Protein AF-A0A973XBK5-F1 (afdb_monomer_lite)

Radius of gyration: 24.19 Å; chains: 1; bounding box: 48×45×64 Å

Structure (mmCIF, N/CA/C/O backbone):
data_AF-A0A973XBK5-F1
#
_entry.id   AF-A0A973XBK5-F1
#
loop_
_atom_site.group_PDB
_atom_site.id
_atom_site.type_symbol
_atom_site.label_atom_id
_atom_site.label_alt_id
_atom_site.label_comp_id
_atom_site.label_asym_id
_atom_site.label_entity_id
_atom_site.label_seq_id
_atom_site.pdbx_PDB_ins_code
_atom_site.Cartn_x
_atom_site.Cartn_y
_atom_site.Cartn_z
_atom_site.occupancy
_atom_site.B_iso_or_equiv
_atom_site.auth_seq_id
_atom_site.auth_comp_id
_atom_site.auth_asym_id
_atom_site.auth_atom_id
_atom_site.pdbx_PDB_model_num
ATOM 1 N N . MET A 1 1 ? 7.215 -7.317 4.116 1.00 79.19 1 MET A N 1
ATOM 2 C CA . MET A 1 1 ? 6.246 -7.655 3.051 1.00 79.19 1 MET A CA 1
ATOM 3 C C . MET A 1 1 ? 6.709 -8.912 2.338 1.00 79.19 1 MET A C 1
ATOM 5 O O . MET A 1 1 ? 7.894 -9.204 2.396 1.00 79.19 1 MET A O 1
ATOM 9 N N . ASP A 1 2 ? 5.800 -9.638 1.696 1.00 85.50 2 ASP A N 1
ATOM 10 C CA . ASP A 1 2 ? 6.109 -10.802 0.858 1.00 85.50 2 ASP A CA 1
ATOM 11 C C . ASP A 1 2 ? 5.443 -10.656 -0.518 1.00 85.50 2 ASP A C 1
ATOM 13 O O . ASP A 1 2 ? 4.495 -11.363 -0.856 1.00 85.50 2 ASP A O 1
ATOM 17 N N . ALA A 1 3 ? 5.903 -9.660 -1.279 1.00 79.88 3 ALA A N 1
ATOM 18 C CA . ALA A 1 3 ? 5.346 -9.331 -2.588 1.00 79.88 3 ALA A CA 1
ATOM 19 C C . ALA A 1 3 ? 5.556 -10.458 -3.609 1.00 79.88 3 ALA A C 1
ATOM 21 O O . ALA A 1 3 ? 4.655 -10.756 -4.380 1.00 79.88 3 ALA A O 1
ATOM 22 N N . ALA A 1 4 ? 6.710 -11.132 -3.572 1.00 79.44 4 ALA A N 1
ATOM 23 C CA . ALA A 1 4 ? 7.010 -12.251 -4.464 1.00 79.44 4 ALA A CA 1
ATOM 24 C C . ALA A 1 4 ? 6.020 -13.412 -4.277 1.00 79.44 4 ALA A C 1
ATOM 26 O O . ALA A 1 4 ? 5.501 -1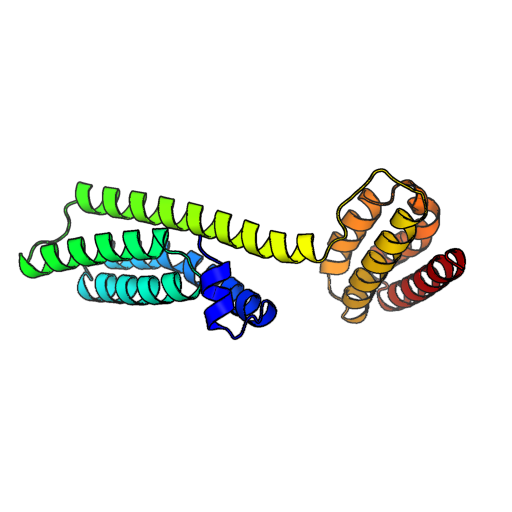3.947 -5.255 1.00 79.44 4 ALA A O 1
ATOM 27 N N . GLY A 1 5 ? 5.697 -13.760 -3.025 1.00 79.81 5 GLY A N 1
ATOM 28 C CA . GLY A 1 5 ? 4.673 -14.765 -2.737 1.00 79.81 5 GLY A CA 1
ATOM 29 C C . GLY A 1 5 ? 3.279 -14.357 -3.222 1.00 79.81 5 GLY A C 1
ATOM 30 O O . GLY A 1 5 ? 2.534 -15.202 -3.707 1.00 79.81 5 GLY A O 1
ATOM 31 N N . ALA A 1 6 ? 2.933 -13.071 -3.133 1.00 83.12 6 ALA A N 1
ATOM 32 C CA . ALA A 1 6 ? 1.658 -12.551 -3.623 1.00 83.12 6 ALA A CA 1
ATOM 33 C C . ALA A 1 6 ? 1.569 -12.536 -5.161 1.00 83.12 6 ALA A C 1
ATOM 35 O O . ALA A 1 6 ? 0.545 -12.924 -5.714 1.00 83.12 6 ALA A O 1
ATOM 36 N N . ILE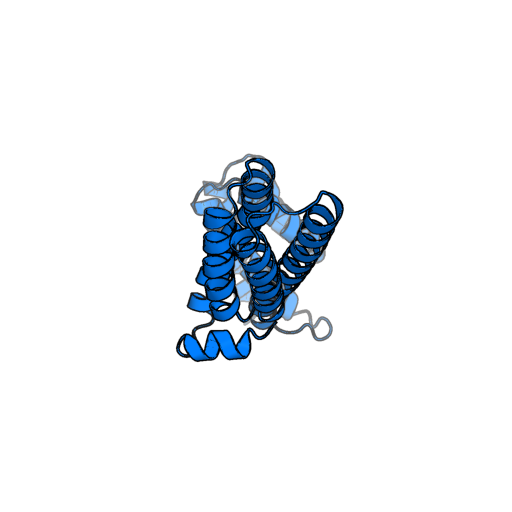 A 1 7 ? 2.650 -12.168 -5.851 1.00 82.38 7 ILE A N 1
ATOM 37 C CA . ILE A 1 7 ? 2.745 -12.188 -7.320 1.00 82.38 7 ILE A CA 1
ATOM 38 C C . ILE A 1 7 ? 2.636 -13.618 -7.863 1.00 82.38 7 ILE A C 1
ATOM 40 O O . ILE A 1 7 ? 1.927 -13.854 -8.838 1.00 82.38 7 ILE A O 1
ATOM 44 N N . ALA A 1 8 ? 3.248 -14.595 -7.189 1.00 80.94 8 ALA A N 1
ATOM 45 C CA . ALA A 1 8 ? 3.143 -16.002 -7.575 1.00 80.94 8 ALA A CA 1
ATOM 46 C C . ALA A 1 8 ? 1.695 -16.536 -7.531 1.00 80.94 8 ALA A C 1
ATOM 48 O O . ALA A 1 8 ? 1.342 -17.423 -8.304 1.00 80.94 8 ALA A O 1
ATOM 49 N N . LEU A 1 9 ? 0.832 -15.989 -6.662 1.00 79.56 9 LEU A N 1
ATOM 50 C CA . LEU A 1 9 ? -0.601 -16.323 -6.635 1.00 79.56 9 LEU A CA 1
ATOM 51 C C . LEU A 1 9 ? -1.371 -15.740 -7.831 1.00 79.56 9 LEU A C 1
ATOM 53 O O . LEU A 1 9 ? -2.481 -16.185 -8.116 1.00 79.56 9 LEU A O 1
ATOM 57 N N . MET A 1 10 ? -0.792 -14.751 -8.512 1.00 81.69 10 MET A N 1
ATOM 58 C CA . MET A 1 10 ? -1.372 -14.008 -9.632 1.00 81.69 10 MET A CA 1
ATOM 59 C C . MET A 1 10 ? -0.764 -14.429 -10.979 1.00 81.69 10 MET A C 1
ATOM 61 O O . MET A 1 10 ? -0.691 -13.619 -11.899 1.00 81.69 10 MET A O 1
ATOM 65 N N . ASP A 1 11 ? -0.307 -15.683 -11.085 1.00 79.56 11 ASP A N 1
ATOM 66 C CA . ASP A 1 11 ? 0.340 -16.242 -12.286 1.00 79.56 11 ASP A CA 1
ATOM 67 C C . ASP A 1 11 ? 1.571 -15.429 -12.742 1.00 79.56 11 ASP A C 1
ATOM 69 O O . ASP A 1 11 ? 1.808 -15.227 -13.927 1.00 79.56 11 ASP A O 1
ATOM 73 N N . ASP A 1 12 ? 2.338 -14.913 -11.774 1.00 79.50 12 ASP A N 1
ATOM 74 C CA . ASP A 1 12 ? 3.526 -14.064 -11.978 1.00 79.50 12 ASP A CA 1
ATOM 75 C C . ASP A 1 12 ? 3.239 -12.689 -12.628 1.00 79.50 12 ASP A C 1
ATOM 77 O O . ASP A 1 12 ? 4.147 -11.962 -13.038 1.00 79.50 12 ASP A O 1
ATOM 81 N N . SER A 1 13 ? 1.966 -12.277 -12.683 1.00 82.44 13 SER A N 1
ATOM 82 C CA . SER A 1 13 ? 1.560 -11.004 -13.284 1.00 82.44 13 SER A CA 1
ATOM 83 C C . SER A 1 13 ? 1.829 -9.811 -12.360 1.00 82.44 13 SER A C 1
ATOM 85 O O . SER A 1 13 ? 1.033 -9.470 -11.479 1.00 82.44 13 SER A O 1
ATOM 87 N N . GLN A 1 14 ? 2.951 -9.125 -12.591 1.00 80.56 14 GLN A N 1
ATOM 88 C CA . GLN A 1 14 ? 3.310 -7.896 -11.867 1.00 80.56 14 GLN A CA 1
ATOM 89 C C . GLN A 1 14 ? 2.331 -6.739 -12.123 1.00 80.56 14 GLN A C 1
ATOM 91 O O . GLN A 1 14 ? 2.116 -5.912 -11.239 1.00 80.56 14 GLN A O 1
ATOM 96 N N . GLU A 1 15 ? 1.720 -6.681 -13.310 1.00 82.56 15 GLU A N 1
ATOM 97 C CA . GLU A 1 15 ? 0.735 -5.654 -13.672 1.00 82.56 15 GLU A CA 1
ATOM 98 C C . GLU A 1 15 ? -0.546 -5.807 -12.844 1.00 82.56 15 GLU A C 1
ATOM 100 O O . GLU A 1 15 ? -0.983 -4.855 -12.197 1.00 82.56 15 GLU A O 1
ATOM 105 N N . LEU A 1 16 ? -1.066 -7.036 -12.747 1.00 79.62 16 LEU A N 1
ATOM 106 C CA . LEU A 1 16 ? -2.224 -7.345 -11.908 1.00 79.62 16 LEU A CA 1
ATOM 107 C C . LEU A 1 16 ? -1.925 -7.096 -10.422 1.00 79.62 16 LEU A C 1
ATOM 109 O O . LEU A 1 16 ? -2.747 -6.526 -9.702 1.00 79.62 16 LEU A O 1
ATOM 113 N N . TYR A 1 17 ? -0.726 -7.468 -9.962 1.00 86.81 17 TYR A N 1
ATOM 114 C CA . TYR A 1 17 ? -0.298 -7.163 -8.599 1.00 86.81 17 TYR A CA 1
ATOM 115 C C . TYR A 1 17 ? -0.251 -5.653 -8.343 1.00 86.81 17 TYR A C 1
ATOM 117 O O . TYR A 1 17 ? -0.692 -5.203 -7.285 1.00 86.81 17 TYR A O 1
ATOM 125 N N . ARG A 1 18 ? 0.238 -4.856 -9.302 1.00 85.75 18 ARG A N 1
ATOM 126 C CA . ARG A 1 18 ? 0.281 -3.393 -9.194 1.00 85.75 18 ARG A CA 1
ATOM 127 C C . ARG A 1 18 ? -1.115 -2.796 -9.057 1.00 85.75 18 ARG A C 1
ATOM 129 O O . ARG A 1 18 ? -1.313 -1.973 -8.164 1.00 85.75 18 ARG A O 1
ATOM 136 N N . GLU A 1 19 ? -2.067 -3.210 -9.889 1.00 84.12 19 GLU A N 1
ATOM 137 C CA . GLU A 1 19 ? -3.455 -2.732 -9.807 1.00 84.12 19 GLU A CA 1
ATOM 138 C C . GLU A 1 19 ? -4.084 -3.060 -8.446 1.00 84.12 19 GLU A C 1
ATOM 140 O O . GLU A 1 19 ? -4.640 -2.181 -7.781 1.00 84.12 19 GLU A O 1
ATOM 145 N N . ILE A 1 20 ? -3.926 -4.304 -7.983 1.00 84.88 20 ILE A N 1
ATOM 146 C CA . ILE A 1 20 ? -4.456 -4.749 -6.688 1.00 84.88 20 ILE A CA 1
ATOM 147 C C . ILE A 1 20 ? -3.781 -3.999 -5.534 1.00 84.88 20 ILE A C 1
ATOM 149 O O . ILE A 1 20 ? -4.460 -3.546 -4.614 1.00 84.88 20 ILE A O 1
ATOM 153 N N . ALA A 1 21 ? -2.461 -3.816 -5.580 1.00 87.31 21 ALA A N 1
ATOM 154 C CA . ALA A 1 21 ? -1.714 -3.072 -4.570 1.00 87.31 21 ALA A CA 1
ATOM 155 C C . ALA A 1 21 ? -2.125 -1.591 -4.514 1.00 87.31 21 ALA A C 1
ATOM 157 O O . ALA A 1 21 ? -2.224 -1.024 -3.425 1.00 87.31 21 ALA A O 1
ATOM 158 N N . GLN A 1 22 ? -2.399 -0.962 -5.660 1.00 86.44 22 GLN A N 1
ATOM 159 C CA . GLN A 1 22 ? -2.883 0.419 -5.721 1.00 86.44 22 GLN A CA 1
ATOM 160 C C . GLN A 1 22 ? -4.296 0.560 -5.150 1.00 86.44 22 GLN A C 1
AT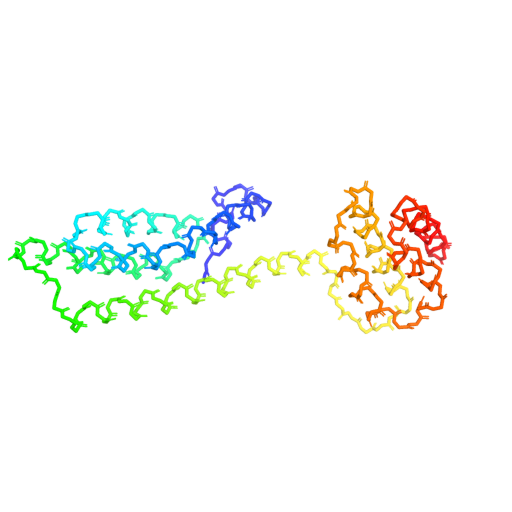OM 162 O O . GLN A 1 22 ? -4.532 1.463 -4.346 1.00 86.44 22 GLN A O 1
ATOM 167 N N . ALA A 1 23 ? -5.214 -0.341 -5.511 1.00 85.75 23 ALA A N 1
ATOM 168 C CA . ALA A 1 23 ? -6.555 -0.373 -4.928 1.00 85.75 23 ALA A CA 1
ATOM 169 C C . ALA A 1 23 ? -6.491 -0.594 -3.408 1.00 85.75 23 ALA A C 1
ATOM 171 O O . ALA A 1 23 ? -7.123 0.127 -2.636 1.00 85.75 23 ALA A O 1
ATOM 172 N N . TYR A 1 24 ? -5.633 -1.515 -2.971 1.00 88.19 24 TYR A N 1
ATOM 173 C CA . TYR A 1 24 ? -5.417 -1.798 -1.560 1.00 88.19 24 TYR A CA 1
ATOM 174 C C . TYR A 1 24 ? -4.874 -0.590 -0.783 1.00 88.19 24 TYR A C 1
ATOM 176 O O . TYR A 1 24 ? -5.303 -0.357 0.343 1.00 88.19 24 TYR A O 1
ATOM 184 N N . LEU A 1 25 ? -3.977 0.218 -1.366 1.00 86.31 25 LEU A N 1
ATOM 185 C CA . LEU A 1 25 ? -3.483 1.456 -0.740 1.00 86.31 25 LEU A CA 1
ATOM 186 C C . LEU A 1 25 ? -4.602 2.470 -0.466 1.00 86.31 25 LEU A C 1
ATOM 188 O O . LEU A 1 25 ? -4.548 3.156 0.555 1.00 86.31 25 LEU A O 1
ATOM 192 N N . GLN A 1 26 ? -5.601 2.559 -1.350 1.00 85.75 26 GLN A N 1
ATOM 193 C CA . GLN A 1 26 ? -6.764 3.424 -1.134 1.00 85.75 26 GLN A CA 1
ATOM 194 C C . GLN A 1 26 ? -7.597 2.920 0.050 1.00 85.75 26 GLN A C 1
ATOM 196 O O . GLN A 1 26 ? -7.887 3.687 0.965 1.00 85.75 26 GLN A O 1
ATOM 201 N N . GLU A 1 27 ? -7.895 1.617 0.093 1.00 84.56 27 GLU A N 1
ATOM 202 C CA . GLU A 1 27 ? -8.638 1.014 1.210 1.00 84.56 27 GLU A CA 1
ATOM 203 C C . GLU A 1 27 ? -7.879 1.119 2.545 1.00 84.56 27 GLU A C 1
ATOM 205 O O . GLU A 1 27 ? -8.474 1.338 3.604 1.00 84.56 27 GLU A O 1
ATOM 210 N N . LEU A 1 28 ? -6.548 1.004 2.512 1.00 87.19 28 LEU A N 1
ATOM 211 C CA . LEU A 1 28 ? -5.681 1.106 3.686 1.00 87.19 28 LEU A CA 1
ATOM 212 C C . LEU A 1 28 ? -5.820 2.460 4.396 1.00 87.19 28 LEU A C 1
ATOM 214 O O . LEU A 1 28 ? -5.823 2.515 5.628 1.00 87.19 28 LEU A O 1
ATOM 218 N N . ALA A 1 29 ? -5.944 3.541 3.620 1.00 84.38 29 ALA A N 1
ATOM 219 C CA . ALA A 1 29 ? -6.088 4.898 4.138 1.00 84.38 29 ALA A CA 1
ATOM 220 C C . ALA A 1 29 ? -7.420 5.097 4.883 1.00 84.38 29 ALA A C 1
ATOM 222 O O . ALA A 1 29 ? -7.490 5.878 5.834 1.00 84.38 29 ALA A O 1
ATOM 223 N N . GLU A 1 30 ? -8.463 4.359 4.496 1.00 85.81 30 GLU A N 1
ATOM 224 C CA . GLU A 1 30 ? -9.789 4.439 5.113 1.00 85.81 30 GLU A CA 1
ATOM 225 C C . GLU A 1 30 ? -9.931 3.559 6.364 1.00 85.81 30 GLU A C 1
ATOM 227 O O . GLU A 1 30 ? -10.775 3.840 7.223 1.00 85.81 30 GLU A O 1
ATOM 232 N N . LEU A 1 31 ? -9.105 2.514 6.514 1.00 85.12 31 LEU A N 1
ATOM 233 C CA . LEU A 1 31 ? -9.210 1.565 7.629 1.00 85.12 31 LEU A CA 1
ATOM 234 C C . LEU A 1 31 ? -9.075 2.241 8.998 1.00 85.12 31 LEU A C 1
ATOM 236 O O . LEU A 1 31 ? -9.890 1.987 9.886 1.00 85.12 31 LEU A O 1
ATOM 240 N N . GLY A 1 32 ? -8.047 3.074 9.180 1.00 85.62 32 GLY A N 1
ATOM 241 C CA . GLY A 1 32 ? -7.760 3.728 10.462 1.00 85.62 32 GLY A CA 1
ATOM 242 C C . GLY A 1 32 ? -8.942 4.568 10.969 1.00 85.62 32 GLY A C 1
ATOM 243 O O . GLY A 1 32 ? -9.496 4.248 12.025 1.00 85.62 32 GLY A O 1
ATOM 244 N N . PRO A 1 33 ? -9.394 5.582 10.204 1.00 86.31 33 PRO A N 1
ATOM 245 C CA . PRO A 1 33 ? -10.547 6.412 10.564 1.00 86.31 33 PRO A CA 1
ATOM 246 C C . PRO A 1 33 ? -11.843 5.614 10.765 1.00 86.31 33 PRO A C 1
ATOM 248 O O . PRO A 1 33 ? -12.626 5.893 11.682 1.00 86.31 33 PRO A O 1
ATOM 251 N N . ARG A 1 34 ? -12.077 4.592 9.929 1.00 87.00 34 ARG A N 1
ATOM 252 C CA . ARG A 1 34 ? -13.258 3.728 10.042 1.00 87.00 34 ARG A CA 1
ATOM 253 C C . ARG A 1 34 ? -13.246 2.938 11.345 1.00 87.00 34 ARG A C 1
ATOM 255 O O . ARG A 1 34 ? -14.275 2.863 12.018 1.00 87.00 34 ARG A O 1
ATOM 262 N N . LEU A 1 35 ? -12.106 2.358 11.714 1.00 87.38 35 LEU A N 1
ATOM 263 C CA . LEU A 1 35 ? -12.005 1.583 12.944 1.00 87.38 35 LEU A CA 1
ATOM 264 C C . LEU A 1 35 ? -12.118 2.477 14.182 1.00 87.38 35 LEU A C 1
ATOM 266 O O . LEU A 1 35 ? -12.819 2.103 15.119 1.00 87.38 35 LEU A O 1
ATOM 270 N N . ASP A 1 36 ? -11.511 3.666 14.170 1.00 87.00 36 ASP A N 1
ATOM 271 C CA . ASP A 1 36 ? -11.653 4.642 15.258 1.00 87.00 36 ASP A CA 1
ATOM 272 C C . ASP A 1 36 ? -13.126 5.012 15.494 1.00 87.00 36 ASP A C 1
ATOM 274 O O . ASP A 1 36 ? -13.635 4.921 16.613 1.00 87.00 36 ASP A O 1
ATOM 278 N N . THR A 1 37 ? -13.863 5.278 14.413 1.00 88.31 37 THR A N 1
ATOM 279 C CA . THR A 1 37 ? -15.307 5.547 14.474 1.00 88.31 37 THR A CA 1
ATOM 280 C C . THR A 1 37 ? -16.086 4.374 15.081 1.00 88.31 37 THR A C 1
ATOM 282 O O . THR A 1 37 ? -16.914 4.570 15.974 1.00 88.31 37 THR A O 1
ATOM 285 N N . LEU A 1 38 ? -15.820 3.141 14.634 1.00 87.75 38 LEU A N 1
ATOM 286 C CA . LEU A 1 38 ? -16.513 1.945 15.130 1.00 87.75 38 LEU A CA 1
ATOM 287 C C . LEU A 1 38 ? -16.212 1.673 16.611 1.00 87.75 38 LEU A C 1
ATOM 289 O O . LEU A 1 38 ? -17.119 1.327 17.371 1.00 87.75 38 LEU A O 1
ATOM 293 N N . LEU A 1 39 ? -14.960 1.864 17.035 1.00 86.06 39 LEU A N 1
ATOM 294 C CA . LEU A 1 39 ? -14.545 1.705 18.429 1.00 86.06 39 LEU A CA 1
ATOM 295 C C . LEU A 1 39 ? -15.121 2.811 19.323 1.00 86.06 39 LEU A C 1
ATOM 297 O O . LEU A 1 39 ? -15.556 2.524 20.439 1.00 86.06 39 LEU A O 1
ATOM 301 N N . GLY A 1 40 ? -15.184 4.054 18.836 1.00 84.19 40 GLY A N 1
ATOM 302 C CA . GLY A 1 40 ? -15.816 5.177 19.534 1.00 84.19 40 GLY A CA 1
ATOM 303 C C . GLY A 1 40 ? -17.321 4.983 19.738 1.00 84.19 40 GLY A C 1
ATOM 304 O O . GLY A 1 40 ? -17.859 5.335 20.786 1.00 84.19 40 GLY A O 1
ATOM 305 N N . GLN A 1 41 ? -17.996 4.347 18.779 1.00 85.31 41 GLN A N 1
ATOM 306 C CA . GLN A 1 41 ? -19.426 4.026 18.854 1.00 85.31 41 GLN A CA 1
ATOM 307 C C . GLN A 1 41 ? -19.718 2.675 19.531 1.00 85.31 41 GLN A C 1
ATOM 309 O O . GLN A 1 41 ? -20.867 2.240 19.565 1.00 85.31 41 GLN A O 1
ATOM 314 N N . THR A 1 42 ? -18.703 2.001 20.090 1.00 81.81 42 THR A N 1
ATOM 315 C CA . THR A 1 42 ? -18.830 0.680 20.746 1.00 81.81 42 THR A CA 1
ATOM 316 C C . THR A 1 42 ? -19.413 -0.406 19.821 1.00 81.81 42 THR A C 1
ATOM 318 O O . THR A 1 42 ? -19.968 -1.410 20.267 1.00 81.81 42 THR A O 1
ATOM 321 N N . GLN A 1 43 ? -19.254 -0.253 18.504 1.00 87.38 43 GLN A N 1
ATOM 322 C CA . GLN A 1 43 ? -19.720 -1.208 17.495 1.00 87.38 43 GLN A CA 1
ATOM 323 C C . GLN A 1 43 ? -18.710 -2.350 17.304 1.00 87.38 43 GLN A C 1
ATOM 325 O O . GLN A 1 43 ? -18.173 -2.571 16.217 1.00 87.38 43 GLN A O 1
ATOM 330 N N . LEU A 1 44 ? -18.432 -3.094 18.379 1.00 87.19 44 LEU A N 1
ATOM 331 C CA . LEU A 1 44 ? -17.357 -4.096 18.412 1.00 87.19 44 LEU A CA 1
ATOM 332 C C . LEU A 1 44 ? -17.533 -5.215 17.371 1.00 87.19 44 LEU A C 1
ATOM 334 O O . LEU A 1 44 ? -16.548 -5.723 16.838 1.00 87.19 44 LEU A O 1
ATOM 338 N N . ALA A 1 45 ? -18.776 -5.584 17.045 1.00 88.81 45 ALA A N 1
ATOM 339 C CA . ALA A 1 45 ? -19.067 -6.606 16.037 1.00 88.81 45 ALA A CA 1
ATOM 340 C C . ALA A 1 45 ? -18.653 -6.162 14.623 1.00 88.81 45 ALA A C 1
ATOM 342 O O . ALA A 1 45 ? -17.983 -6.909 13.907 1.00 88.81 45 ALA A O 1
ATOM 343 N N . GLU A 1 46 ? -18.990 -4.928 14.246 1.00 90.25 46 GLU A N 1
ATOM 344 C CA . GLU A 1 46 ? -18.615 -4.342 12.954 1.00 90.25 46 GLU A CA 1
ATOM 345 C C . GLU A 1 46 ? -17.110 -4.055 12.878 1.00 90.25 46 GLU A C 1
ATOM 347 O O . GLU A 1 46 ? -16.477 -4.322 11.853 1.00 90.25 46 GLU A O 1
ATOM 352 N N . ALA A 1 47 ? -16.496 -3.607 13.980 1.00 90.00 47 ALA A N 1
ATOM 353 C CA . ALA A 1 47 ? -15.042 -3.452 14.077 1.00 90.00 47 ALA A CA 1
ATOM 354 C C . ALA A 1 47 ? -14.316 -4.791 13.840 1.00 90.00 47 ALA A C 1
ATOM 356 O O . ALA A 1 47 ? -13.384 -4.872 13.037 1.00 90.00 47 ALA A O 1
ATOM 357 N N . THR A 1 48 ? -14.805 -5.868 14.461 1.00 91.25 48 THR A N 1
ATOM 358 C CA . THR A 1 48 ? -14.267 -7.227 14.291 1.00 91.25 48 THR A CA 1
ATOM 359 C C . THR A 1 48 ? -14.382 -7.702 12.843 1.00 91.25 48 THR A C 1
ATOM 361 O O . THR A 1 48 ? -13.423 -8.239 12.286 1.00 91.25 48 THR A O 1
ATOM 364 N N . ARG A 1 49 ? -15.534 -7.481 12.198 1.00 92.00 49 ARG A N 1
ATOM 365 C CA . ARG A 1 49 ? -15.751 -7.848 10.789 1.00 92.00 49 ARG A CA 1
ATOM 366 C C . ARG A 1 49 ? -14.855 -7.052 9.838 1.00 92.00 49 ARG A C 1
ATOM 368 O O . ARG A 1 49 ? -14.319 -7.616 8.880 1.00 92.00 49 ARG A O 1
ATOM 375 N N . THR A 1 50 ? -14.666 -5.765 10.119 1.00 90.94 50 THR A N 1
ATOM 376 C CA . THR A 1 50 ? -13.773 -4.888 9.350 1.00 90.94 50 THR A CA 1
ATOM 377 C C . THR A 1 50 ? -12.338 -5.414 9.409 1.00 90.94 50 THR A C 1
ATOM 379 O O . THR A 1 50 ? -11.733 -5.658 8.367 1.00 90.94 50 THR A O 1
ATOM 382 N N . LEU A 1 51 ? -11.827 -5.715 10.607 1.00 91.12 51 LEU A N 1
ATOM 383 C CA . LEU A 1 51 ? -10.489 -6.290 10.785 1.00 91.12 51 LEU A CA 1
ATOM 384 C C . LEU A 1 51 ? -10.338 -7.662 10.120 1.00 91.12 51 LEU A C 1
ATOM 386 O O . LEU A 1 51 ? -9.302 -7.942 9.521 1.00 91.12 51 LEU A O 1
ATOM 390 N N . HIS A 1 52 ? -11.371 -8.505 10.175 1.00 91.94 52 HIS A N 1
ATOM 391 C CA . HIS A 1 52 ? -11.357 -9.802 9.500 1.00 91.94 52 HIS A CA 1
ATOM 392 C C . HIS A 1 52 ? -11.197 -9.662 7.979 1.00 91.94 52 HIS A C 1
ATOM 394 O O . HIS A 1 52 ? -10.445 -10.415 7.361 1.00 91.94 52 HIS A O 1
ATOM 400 N N . THR A 1 53 ? -11.884 -8.682 7.392 1.00 89.31 53 THR A N 1
ATOM 401 C CA . THR A 1 53 ? -11.820 -8.387 5.954 1.00 89.31 53 THR A CA 1
ATOM 402 C C . THR A 1 53 ? -10.432 -7.873 5.577 1.00 89.31 53 THR A C 1
ATOM 404 O O . THR A 1 53 ? -9.779 -8.440 4.702 1.00 89.31 53 THR A O 1
ATOM 407 N N . PHE A 1 54 ? -9.924 -6.875 6.307 1.00 89.62 54 PHE A N 1
ATOM 408 C CA . PHE A 1 54 ? -8.603 -6.296 6.050 1.00 89.62 54 PHE A CA 1
ATOM 409 C C . PHE A 1 54 ? -7.453 -7.271 6.280 1.00 89.62 54 PHE A C 1
ATOM 411 O O . PHE A 1 54 ? -6.454 -7.211 5.569 1.00 89.62 54 PHE A O 1
ATOM 418 N N . LYS A 1 55 ? -7.604 -8.224 7.201 1.00 89.31 55 LYS A N 1
ATOM 419 C CA . LYS A 1 55 ? -6.672 -9.345 7.354 1.00 89.31 55 LYS A CA 1
ATOM 420 C C . LYS A 1 55 ? -6.573 -10.173 6.067 1.00 89.31 55 LYS A C 1
ATOM 422 O O . LYS A 1 55 ? -5.469 -10.467 5.618 1.00 89.31 55 LYS A O 1
ATOM 427 N N . GLY A 1 56 ? -7.709 -10.538 5.467 1.00 86.12 56 GLY A N 1
ATOM 428 C CA . GLY A 1 56 ? -7.739 -11.298 4.212 1.00 86.12 56 GLY A CA 1
ATOM 429 C C . GLY A 1 56 ? -7.130 -10.523 3.041 1.00 86.12 56 GLY A C 1
ATOM 430 O O . GLY A 1 56 ? -6.288 -11.051 2.312 1.00 86.12 56 GLY A O 1
ATOM 431 N N . LEU A 1 57 ? -7.484 -9.242 2.915 1.00 87.44 57 LEU A N 1
ATOM 432 C CA . LEU A 1 57 ? -6.909 -8.355 1.901 1.00 87.44 57 LEU A CA 1
ATOM 433 C C . LEU A 1 57 ? -5.391 -8.194 2.086 1.00 87.44 57 LEU A C 1
ATOM 435 O O . LEU A 1 57 ? -4.636 -8.350 1.130 1.00 87.44 57 LEU A O 1
ATOM 439 N N . SER A 1 58 ? -4.930 -8.013 3.328 1.00 86.31 58 SER A N 1
ATOM 440 C CA . SER A 1 58 ? -3.503 -7.921 3.667 1.00 86.31 58 SER A CA 1
ATOM 441 C C . SER A 1 58 ? -2.716 -9.147 3.201 1.00 86.31 58 SER A C 1
ATOM 443 O O . SER A 1 58 ? -1.604 -9.010 2.697 1.00 86.31 58 SER A O 1
ATOM 445 N N . LEU A 1 59 ? -3.266 -10.356 3.349 1.00 87.06 59 LEU A N 1
ATOM 446 C CA . LEU A 1 59 ? -2.601 -11.579 2.885 1.00 87.06 59 LEU A CA 1
ATOM 447 C C . LEU A 1 59 ? -2.491 -11.641 1.360 1.00 87.06 59 LEU A C 1
ATOM 449 O O . LEU A 1 59 ? -1.479 -12.118 0.854 1.00 87.06 59 LEU A O 1
ATOM 453 N N . THR A 1 60 ? -3.491 -11.118 0.650 1.00 82.81 60 THR A N 1
ATOM 454 C CA . THR A 1 60 ? -3.537 -11.107 -0.821 1.00 82.81 60 THR A CA 1
ATOM 455 C C . THR A 1 60 ? -2.404 -10.271 -1.418 1.00 82.81 60 THR A C 1
ATOM 457 O O . THR A 1 60 ? -1.840 -10.646 -2.438 1.00 82.81 60 THR A O 1
ATOM 460 N N . VAL A 1 61 ? -2.011 -9.184 -0.749 1.00 86.69 61 VAL A N 1
ATOM 461 C CA . VAL A 1 61 ? -0.888 -8.317 -1.161 1.00 86.69 61 VAL A CA 1
ATOM 462 C C . VAL A 1 61 ? 0.437 -8.653 -0.457 1.00 86.69 61 VAL A C 1
ATOM 464 O O . VAL A 1 61 ? 1.404 -7.899 -0.535 1.00 86.69 61 VAL A O 1
ATOM 467 N N . GLY A 1 62 ? 0.505 -9.754 0.302 1.00 86.31 62 GLY A N 1
ATOM 468 C CA . GLY A 1 62 ? 1.722 -10.148 1.023 1.00 86.31 62 GLY A CA 1
ATOM 469 C C . GLY A 1 62 ? 2.056 -9.282 2.251 1.00 86.31 62 GLY A C 1
ATOM 470 O O . GLY A 1 62 ? 3.166 -9.359 2.796 1.00 86.31 62 GLY A O 1
ATOM 471 N N . ALA A 1 63 ? 1.114 -8.478 2.747 1.00 89.81 63 ALA A N 1
ATOM 472 C CA . ALA A 1 63 ? 1.231 -7.666 3.961 1.00 89.81 63 ALA A CA 1
ATOM 473 C C . ALA A 1 63 ? 1.022 -8.503 5.242 1.00 89.81 63 ALA A C 1
ATOM 475 O O . ALA A 1 63 ? 0.139 -8.247 6.062 1.00 89.81 63 ALA A O 1
ATOM 476 N N . LYS A 1 64 ? 1.873 -9.518 5.441 1.00 87.56 64 LYS A N 1
ATOM 477 C CA . LYS A 1 64 ? 1.798 -10.466 6.573 1.00 87.56 64 LYS A CA 1
ATOM 478 C C . LYS A 1 64 ? 1.775 -9.783 7.946 1.00 87.56 64 LYS A C 1
ATOM 480 O O . LYS A 1 64 ? 1.033 -10.213 8.822 1.00 87.56 64 LYS A O 1
ATOM 485 N N . LEU A 1 65 ? 2.557 -8.714 8.117 1.00 87.56 65 LEU A N 1
ATOM 486 C CA . LEU A 1 65 ? 2.606 -7.953 9.367 1.00 87.56 65 LEU A CA 1
ATOM 487 C C . LEU A 1 65 ? 1.239 -7.347 9.708 1.00 87.56 65 LEU A C 1
ATOM 489 O O . LEU A 1 65 ? 0.739 -7.551 10.810 1.00 87.56 65 LEU A O 1
ATOM 493 N N . LEU A 1 66 ? 0.617 -6.646 8.758 1.00 89.38 66 LEU A N 1
ATOM 494 C CA . LEU A 1 66 ? -0.692 -6.038 8.975 1.00 89.38 66 LEU A CA 1
ATOM 495 C C . LEU A 1 66 ? -1.785 -7.088 9.158 1.00 89.38 66 LEU A C 1
ATOM 497 O O . LEU A 1 66 ? -2.613 -6.937 10.048 1.00 89.38 66 LEU A O 1
ATOM 501 N N . SER A 1 67 ? -1.739 -8.190 8.406 1.00 88.50 67 SER A N 1
ATOM 502 C CA . SER A 1 67 ? -2.635 -9.329 8.635 1.00 88.50 67 SER A CA 1
ATOM 503 C C . SER A 1 67 ? -2.557 -9.827 10.083 1.00 88.50 67 SER A C 1
ATOM 505 O O . SER A 1 67 ? -3.584 -10.096 10.709 1.00 88.50 67 SER A O 1
ATOM 507 N N . GLU A 1 68 ? -1.349 -9.955 10.630 1.00 89.25 68 GLU A N 1
ATOM 508 C CA . GLU A 1 68 ? -1.148 -10.413 12.004 1.00 89.25 68 GLU A CA 1
ATOM 509 C C . GLU A 1 68 ? -1.649 -9.390 13.033 1.00 89.25 68 GLU A C 1
ATOM 511 O O . GLU A 1 68 ? -2.336 -9.765 13.983 1.00 89.25 68 GLU A O 1
ATOM 516 N N . VAL A 1 69 ? -1.407 -8.097 12.813 1.00 90.62 69 VAL A N 1
ATOM 517 C CA . VAL A 1 69 ? -1.944 -7.034 13.678 1.00 90.62 69 VAL A CA 1
ATOM 518 C C . VAL A 1 69 ? -3.473 -6.998 13.624 1.00 90.62 69 VAL A C 1
ATOM 520 O O . VAL A 1 69 ? -4.119 -6.961 14.672 1.00 90.62 69 VAL A O 1
ATOM 523 N N . CYS A 1 70 ? -4.080 -7.122 12.439 1.00 90.38 70 CYS A N 1
ATOM 524 C CA . CYS A 1 70 ? -5.531 -7.241 12.299 1.00 90.38 70 CYS A CA 1
ATOM 525 C C . CYS A 1 70 ? -6.076 -8.465 13.046 1.00 90.38 70 CYS A C 1
ATOM 527 O O . CYS A 1 70 ? -7.102 -8.359 13.716 1.00 90.38 70 CYS A O 1
ATOM 529 N N . ARG A 1 71 ? -5.380 -9.610 12.992 1.00 92.00 71 ARG A N 1
ATOM 530 C CA . ARG A 1 71 ? -5.746 -10.825 13.737 1.00 92.00 71 ARG A CA 1
ATOM 531 C C . ARG A 1 71 ? -5.701 -10.601 15.250 1.00 92.00 71 ARG A C 1
ATOM 533 O O . ARG A 1 71 ? -6.606 -11.043 15.955 1.00 92.00 71 ARG A O 1
ATOM 540 N N . GLN A 1 72 ? -4.668 -9.932 15.756 1.00 91.88 72 GLN A N 1
ATOM 541 C CA . GLN A 1 72 ? -4.536 -9.632 17.185 1.00 91.88 72 GLN A CA 1
ATOM 542 C C . GLN A 1 72 ? -5.644 -8.687 17.662 1.00 91.88 72 GLN A C 1
ATOM 544 O O . GLN A 1 72 ? -6.292 -8.970 18.671 1.00 91.88 72 GLN A O 1
ATOM 549 N N . CYS A 1 73 ? -5.931 -7.632 16.895 1.00 91.06 73 CYS A N 1
ATOM 550 C CA . CYS A 1 73 ? -7.030 -6.712 17.184 1.00 91.06 73 CYS A CA 1
ATOM 551 C C . CYS A 1 73 ? -8.393 -7.434 17.142 1.00 91.06 73 CYS A C 1
ATOM 553 O O . CYS A 1 73 ? -9.217 -7.262 18.038 1.00 91.06 73 CYS A O 1
ATOM 555 N N . GLU A 1 74 ? -8.612 -8.304 16.146 1.00 93.12 74 GLU A N 1
ATOM 556 C CA . GLU A 1 74 ? -9.823 -9.130 16.011 1.00 93.12 74 GLU A CA 1
ATOM 557 C C . GLU A 1 74 ? -10.035 -10.020 17.250 1.00 93.12 74 GLU A C 1
ATOM 559 O O . GLU A 1 74 ? -11.155 -10.136 17.750 1.00 93.12 74 GLU A O 1
ATOM 564 N N . LEU A 1 75 ? -8.969 -10.638 17.773 1.00 91.50 75 LEU A N 1
ATOM 565 C CA . LEU A 1 75 ? -9.034 -11.473 18.977 1.00 91.50 75 LEU A CA 1
ATOM 566 C C . LEU A 1 75 ? -9.342 -10.666 20.239 1.00 91.50 75 LEU A C 1
ATOM 568 O O . LEU A 1 75 ? -10.157 -11.104 21.052 1.00 91.50 75 LEU A O 1
ATOM 572 N N . GLN A 1 76 ? -8.726 -9.493 20.395 1.00 90.25 76 GLN A N 1
ATOM 573 C CA . GLN A 1 76 ? -8.998 -8.602 21.525 1.00 90.25 76 GLN A CA 1
ATOM 574 C C . GLN A 1 76 ? -10.465 -8.155 21.540 1.00 90.25 76 GLN A C 1
ATOM 576 O O . GLN A 1 76 ? -11.117 -8.241 22.582 1.00 90.25 76 GLN A O 1
ATOM 581 N N . LEU A 1 77 ? -11.017 -7.768 20.384 1.00 90.19 77 LEU A N 1
ATOM 582 C CA . LEU A 1 77 ? -12.430 -7.394 20.274 1.00 90.19 77 LEU A CA 1
ATOM 583 C C . LEU A 1 77 ? -13.361 -8.569 20.568 1.00 90.19 77 LEU A C 1
ATOM 585 O O . LEU A 1 77 ? -14.303 -8.413 21.342 1.00 90.19 77 LEU A O 1
ATOM 589 N N . LYS A 1 78 ? -13.078 -9.758 20.023 1.00 90.81 78 LYS A N 1
ATOM 590 C CA . LYS A 1 78 ? -13.863 -10.969 20.310 1.00 90.81 78 LYS A CA 1
ATOM 591 C C . LYS A 1 78 ? -13.872 -11.306 21.799 1.00 90.81 78 LYS A C 1
ATOM 593 O O . LYS A 1 78 ? -14.927 -11.641 22.332 1.00 90.81 78 LYS A O 1
ATOM 598 N N . SER A 1 79 ? -12.726 -11.192 22.471 1.00 88.94 79 SER A N 1
ATOM 599 C CA . SER A 1 79 ? -12.628 -11.411 23.917 1.00 88.94 79 SER A CA 1
ATOM 600 C C . SER A 1 79 ? -13.472 -10.399 24.695 1.00 88.94 79 SER A C 1
ATOM 602 O O . SER A 1 79 ? -14.222 -10.793 25.586 1.00 88.94 79 SER A O 1
ATOM 604 N N . ALA A 1 80 ? -13.401 -9.113 24.334 1.00 87.50 80 ALA A N 1
ATOM 605 C CA . ALA A 1 80 ? -14.205 -8.060 24.956 1.00 87.50 80 ALA A CA 1
ATOM 606 C C . ALA A 1 80 ? -15.715 -8.329 24.777 1.00 87.50 80 ALA A C 1
ATOM 608 O O . ALA A 1 80 ? -16.474 -8.341 25.748 1.00 87.50 80 ALA A O 1
ATOM 609 N N . GLN A 1 81 ? -16.136 -8.690 23.559 1.00 87.75 81 GLN A N 1
ATOM 610 C CA . GLN A 1 81 ? -17.522 -9.063 23.256 1.00 87.75 81 GLN A CA 1
ATOM 611 C C . GLN A 1 81 ? -18.012 -10.264 24.077 1.00 87.75 81 GLN A C 1
ATOM 613 O O . GLN A 1 81 ? -19.125 -10.229 24.597 1.00 87.75 81 GLN A O 1
ATOM 618 N N . GLN A 1 82 ? -17.201 -11.320 24.207 1.00 87.88 82 GLN A N 1
ATOM 619 C CA . GLN A 1 82 ? -17.555 -12.520 24.979 1.00 87.88 82 GLN A CA 1
ATOM 620 C C . GLN A 1 82 ? -17.712 -12.235 26.474 1.00 87.88 82 GLN A C 1
ATOM 622 O O . GLN A 1 82 ? -18.545 -12.850 27.135 1.00 87.88 82 GLN A O 1
ATOM 627 N N . GLN A 1 83 ? -16.927 -11.296 26.999 1.00 86.00 83 GLN A N 1
ATOM 628 C CA . GLN A 1 83 ? -17.017 -10.852 28.388 1.00 86.00 83 GLN A CA 1
ATOM 629 C C . GLN A 1 83 ? -18.163 -9.853 28.616 1.00 86.00 83 GLN A C 1
ATOM 631 O O . GLN A 1 83 ? -18.440 -9.502 29.759 1.00 86.00 83 GLN A O 1
ATOM 636 N N . GLY A 1 84 ? -18.832 -9.394 27.549 1.00 80.62 84 GLY A N 1
ATOM 637 C CA . GLY A 1 84 ? -19.851 -8.344 27.619 1.00 80.62 84 GLY A CA 1
ATOM 638 C C . GLY A 1 84 ? -19.283 -6.980 28.022 1.00 80.62 84 GLY A C 1
ATOM 639 O O . GLY A 1 84 ? -20.031 -6.112 28.467 1.00 80.62 84 GLY A O 1
ATOM 640 N N . LEU A 1 85 ? -17.966 -6.799 27.893 1.00 77.06 85 LEU A N 1
ATOM 641 C CA . LEU A 1 85 ? -17.251 -5.586 28.265 1.00 77.06 85 LEU A CA 1
ATOM 642 C C . LEU A 1 85 ? -16.808 -4.841 27.000 1.00 77.06 85 LEU A C 1
ATOM 644 O O . LEU A 1 85 ? -16.476 -5.440 25.980 1.00 77.06 85 LEU A O 1
ATOM 648 N N . GLY A 1 86 ? -16.803 -3.511 27.061 1.00 77.50 86 GLY A N 1
ATOM 649 C CA . GLY A 1 86 ? -16.099 -2.699 26.069 1.00 77.50 86 GLY A CA 1
ATOM 650 C C . GLY A 1 86 ? -14.584 -2.806 26.248 1.00 77.50 86 GLY A C 1
ATOM 651 O O . GLY A 1 86 ? -14.111 -3.272 27.285 1.00 77.50 86 GLY A O 1
ATOM 652 N N . LEU A 1 87 ? -13.814 -2.321 25.271 1.00 81.75 87 LEU A N 1
ATOM 653 C CA . LEU A 1 87 ? -12.418 -1.990 25.554 1.00 81.75 87 LEU A CA 1
ATOM 654 C C . LEU A 1 87 ? -12.362 -0.781 26.485 1.00 81.75 87 LEU A C 1
ATOM 656 O O . LEU A 1 87 ? -13.079 0.205 26.292 1.00 81.75 87 LEU A O 1
ATOM 660 N N . ASP A 1 88 ? -11.481 -0.856 27.473 1.00 85.94 88 ASP A N 1
ATOM 661 C CA . ASP A 1 88 ? -11.112 0.299 28.270 1.00 85.94 88 ASP A CA 1
ATOM 662 C C . ASP A 1 88 ? -10.300 1.300 27.428 1.00 85.94 88 ASP A C 1
ATOM 664 O O . ASP A 1 88 ? -9.835 1.013 26.320 1.00 85.94 88 ASP A O 1
ATOM 668 N N . ALA A 1 89 ? -10.147 2.522 27.939 1.00 83.25 89 ALA A N 1
ATOM 669 C CA . ALA A 1 89 ? -9.466 3.584 27.201 1.00 83.25 89 ALA A CA 1
ATOM 670 C C . ALA A 1 89 ? -8.008 3.220 26.862 1.00 83.25 89 ALA A C 1
ATOM 672 O O . ALA A 1 89 ? -7.539 3.554 25.776 1.00 83.25 89 ALA A O 1
ATOM 673 N N . ALA A 1 90 ? -7.322 2.509 27.764 1.00 85.81 90 ALA A N 1
ATOM 674 C CA . ALA A 1 90 ? -5.946 2.068 27.569 1.00 85.81 90 ALA A CA 1
ATOM 675 C C . ALA A 1 90 ? -5.838 0.972 26.497 1.00 85.81 90 ALA A C 1
ATOM 677 O O . ALA A 1 90 ? -5.002 1.082 25.601 1.00 85.81 90 ALA A O 1
ATOM 678 N N . GLY A 1 91 ? -6.707 -0.045 26.535 1.00 86.38 91 GLY A N 1
ATOM 679 C CA . GLY A 1 91 ? -6.741 -1.101 25.525 1.00 86.38 91 GLY A CA 1
ATOM 680 C C . GLY A 1 91 ? -7.107 -0.575 24.139 1.00 86.38 91 GLY A C 1
ATOM 681 O O . GLY A 1 91 ? -6.500 -0.979 23.147 1.00 86.38 91 GLY A O 1
ATOM 682 N N . ARG A 1 92 ? -8.044 0.381 24.059 1.00 85.25 92 ARG A N 1
ATOM 683 C CA . ARG A 1 92 ? -8.388 1.042 22.792 1.00 85.25 92 ARG A CA 1
ATOM 684 C C . ARG A 1 92 ? -7.206 1.825 22.218 1.00 85.25 92 ARG A C 1
ATOM 686 O O . ARG A 1 92 ? -6.913 1.654 21.040 1.00 85.25 92 ARG A O 1
ATOM 693 N N . ALA A 1 93 ? -6.521 2.629 23.033 1.00 84.81 93 ALA A N 1
ATOM 694 C CA . ALA A 1 93 ? -5.358 3.396 22.584 1.00 84.81 93 ALA A CA 1
ATOM 695 C C . ALA A 1 93 ? -4.231 2.474 22.090 1.00 84.81 93 ALA A C 1
ATOM 697 O O . ALA A 1 93 ? -3.750 2.637 20.975 1.00 84.81 93 ALA A O 1
ATOM 698 N N . ALA A 1 94 ? -3.896 1.426 22.853 1.00 86.94 94 ALA A N 1
ATOM 699 C CA . ALA A 1 94 ? -2.866 0.464 22.458 1.00 86.94 94 ALA A CA 1
ATOM 700 C C . ALA A 1 94 ? -3.193 -0.251 21.134 1.00 86.94 94 ALA A C 1
ATOM 702 O O . ALA A 1 94 ? -2.308 -0.466 20.305 1.00 86.94 94 ALA A O 1
ATOM 703 N N . MET A 1 95 ? -4.465 -0.603 20.917 1.00 87.94 95 MET A N 1
ATOM 704 C CA . MET A 1 95 ? -4.931 -1.182 19.656 1.00 87.94 95 MET A CA 1
ATOM 705 C C . MET A 1 95 ? -4.782 -0.195 18.491 1.00 87.94 95 MET A C 1
ATOM 707 O O . MET A 1 95 ? -4.335 -0.581 17.410 1.00 87.94 95 MET A O 1
ATOM 711 N N . GLN A 1 96 ? -5.139 1.072 18.709 1.00 86.62 96 GLN A N 1
ATOM 712 C CA . GLN A 1 96 ? -5.033 2.130 17.704 1.00 86.62 96 GLN A CA 1
ATOM 713 C C . GLN A 1 96 ? -3.579 2.410 17.327 1.00 86.62 96 GLN A C 1
ATOM 715 O O . GLN A 1 96 ? -3.268 2.425 16.138 1.00 86.62 96 GLN A O 1
ATOM 720 N N . ASP A 1 97 ? -2.687 2.539 18.309 1.00 87.88 97 ASP A N 1
ATOM 721 C CA . ASP A 1 97 ? -1.251 2.734 18.083 1.00 87.88 97 ASP A CA 1
ATOM 722 C C . ASP A 1 97 ? -0.640 1.565 17.298 1.00 87.88 97 ASP A C 1
ATOM 724 O O . ASP A 1 97 ? 0.060 1.769 16.301 1.00 87.88 97 ASP A O 1
ATOM 728 N N . ALA A 1 98 ? -0.941 0.325 17.704 1.00 87.69 98 ALA A N 1
ATOM 729 C CA . ALA A 1 98 ? -0.442 -0.868 17.024 1.00 87.69 98 ALA A CA 1
ATOM 730 C C . ALA A 1 98 ? -0.921 -0.935 15.567 1.00 87.69 98 ALA A C 1
ATOM 732 O O . ALA A 1 98 ? -0.134 -1.241 14.665 1.00 87.69 98 ALA A O 1
ATOM 733 N N . LEU A 1 99 ? -2.197 -0.620 15.323 1.00 88.62 99 LEU A N 1
ATOM 734 C CA . LEU A 1 99 ? -2.755 -0.611 13.979 1.00 88.62 99 LEU A CA 1
ATOM 735 C C . LEU A 1 99 ? -2.174 0.522 13.131 1.00 88.62 99 LEU A C 1
ATOM 737 O O . LEU A 1 99 ? -1.772 0.270 11.999 1.00 88.62 99 LEU A O 1
ATOM 741 N N . GLN A 1 100 ? -2.087 1.744 13.657 1.00 87.19 100 GLN A N 1
ATOM 742 C CA . GLN A 1 100 ? -1.540 2.890 12.928 1.00 87.19 100 GLN A CA 1
ATOM 743 C C . GLN A 1 100 ? -0.084 2.639 12.522 1.00 87.19 100 GLN A C 1
ATOM 745 O O . GLN A 1 100 ? 0.294 2.900 11.378 1.00 87.19 100 GLN A O 1
ATOM 750 N N . LEU A 1 101 ? 0.719 2.078 13.429 1.00 85.19 101 LEU A N 1
ATOM 751 C CA . LEU A 1 101 ? 2.098 1.705 13.138 1.00 85.19 101 LEU A CA 1
ATOM 752 C C . LEU A 1 101 ? 2.169 0.648 12.027 1.00 85.19 101 LEU A C 1
ATOM 754 O O . LEU A 1 101 ? 2.952 0.790 11.087 1.00 85.19 101 LEU A O 1
ATOM 758 N N . ALA A 1 102 ? 1.337 -0.392 12.107 1.00 87.44 102 ALA A N 1
ATOM 759 C CA . ALA A 1 102 ? 1.2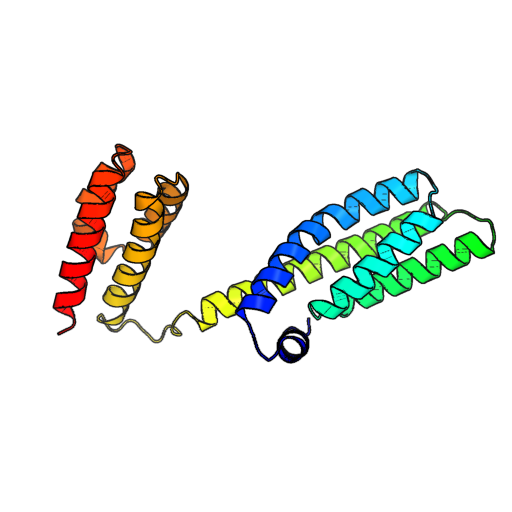93 -1.448 11.099 1.00 87.44 102 ALA A CA 1
ATOM 760 C C . ALA A 1 102 ? 0.823 -0.935 9.731 1.00 87.44 102 ALA A C 1
ATOM 762 O O . ALA A 1 102 ? 1.358 -1.358 8.702 1.00 87.44 102 ALA A O 1
ATOM 763 N N . LEU A 1 103 ? -0.140 -0.010 9.713 1.00 87.25 103 LEU A N 1
ATOM 764 C CA . LEU A 1 103 ? -0.620 0.647 8.500 1.00 87.25 103 LEU A CA 1
ATOM 765 C C . LEU A 1 103 ? 0.488 1.475 7.856 1.00 87.25 103 LEU A C 1
ATOM 767 O O . LEU A 1 103 ? 0.774 1.270 6.679 1.00 87.25 103 LEU A O 1
ATOM 771 N N . ALA A 1 104 ? 1.167 2.327 8.626 1.00 84.50 104 ALA A N 1
ATOM 772 C CA . ALA A 1 104 ? 2.263 3.153 8.124 1.00 84.50 104 ALA A CA 1
ATOM 773 C C . ALA A 1 104 ? 3.416 2.305 7.561 1.00 84.50 104 ALA A C 1
ATOM 775 O O . ALA A 1 104 ? 3.907 2.568 6.464 1.00 84.50 104 ALA A O 1
ATOM 776 N N . GLN A 1 105 ? 3.816 1.243 8.271 1.00 85.75 105 GLN A N 1
ATOM 777 C CA . GLN A 1 105 ? 4.864 0.329 7.802 1.00 85.75 105 GLN A CA 1
ATOM 778 C C . GLN A 1 105 ? 4.451 -0.426 6.536 1.00 85.75 105 GLN A C 1
ATOM 780 O O . GLN A 1 105 ? 5.261 -0.603 5.628 1.00 85.75 105 GLN A O 1
ATOM 785 N N . THR A 1 106 ? 3.193 -0.863 6.460 1.00 86.44 106 THR A N 1
ATOM 786 C CA . THR A 1 106 ? 2.674 -1.572 5.284 1.00 86.44 106 THR A CA 1
ATOM 787 C C . THR A 1 106 ? 2.577 -0.646 4.084 1.00 86.44 106 THR A C 1
ATOM 789 O O . THR A 1 106 ? 2.991 -1.029 2.996 1.00 86.44 106 THR A O 1
ATOM 792 N N . GLN A 1 107 ? 2.090 0.578 4.283 1.00 87.69 107 GLN A N 1
ATOM 793 C CA . GLN A 1 107 ? 2.024 1.595 3.243 1.00 87.69 107 GLN A CA 1
ATOM 794 C C . GLN A 1 107 ? 3.417 1.898 2.686 1.00 87.69 107 GLN A C 1
ATOM 796 O O . GLN A 1 107 ? 3.606 1.851 1.474 1.00 87.69 107 GLN A O 1
ATOM 801 N N . ALA A 1 108 ? 4.398 2.148 3.559 1.00 84.19 108 ALA A N 1
ATOM 802 C CA . ALA A 1 108 ? 5.771 2.427 3.149 1.00 84.19 108 ALA A CA 1
ATOM 803 C C . ALA A 1 108 ? 6.385 1.255 2.368 1.00 84.19 108 ALA A C 1
ATOM 805 O O . ALA A 1 108 ? 6.914 1.457 1.278 1.00 84.19 108 ALA A O 1
ATOM 806 N N . ALA A 1 109 ? 6.252 0.025 2.876 1.00 85.56 109 ALA A N 1
ATOM 807 C CA . ALA A 1 109 ? 6.778 -1.163 2.206 1.00 85.56 109 ALA A CA 1
ATOM 808 C C . ALA A 1 109 ? 6.097 -1.425 0.849 1.00 85.56 109 ALA A C 1
ATOM 810 O O . ALA A 1 109 ? 6.745 -1.879 -0.096 1.00 85.56 109 ALA A O 1
ATOM 811 N N . LEU A 1 110 ? 4.797 -1.139 0.737 1.00 86.50 110 LEU A N 1
ATOM 812 C CA . LEU A 1 110 ? 4.040 -1.346 -0.494 1.00 86.50 110 LEU A CA 1
ATOM 813 C C . LEU A 1 110 ? 4.401 -0.296 -1.545 1.00 86.50 110 LEU A C 1
ATOM 815 O O . LEU A 1 110 ? 4.607 -0.651 -2.702 1.00 86.50 110 LEU A O 1
ATOM 819 N N . LEU A 1 111 ? 4.564 0.966 -1.138 1.00 85.69 111 LEU A N 1
ATOM 820 C CA . LEU A 1 111 ? 5.075 2.029 -2.005 1.00 85.69 111 LEU A CA 1
ATOM 821 C C . LEU A 1 111 ? 6.503 1.737 -2.482 1.00 85.69 111 LEU A C 1
ATOM 823 O O . LEU A 1 111 ? 6.775 1.890 -3.668 1.00 85.69 111 LEU A O 1
ATOM 827 N N . GLU A 1 112 ? 7.388 1.263 -1.601 1.00 83.81 112 GLU A N 1
ATOM 828 C CA . GLU A 1 112 ? 8.753 0.857 -1.969 1.00 83.81 112 GLU A CA 1
ATOM 829 C C . GLU A 1 112 ? 8.747 -0.310 -2.966 1.00 83.81 112 GLU A C 1
ATOM 831 O O . GLU A 1 112 ? 9.476 -0.288 -3.952 1.00 83.81 112 GLU A O 1
ATOM 836 N N . THR A 1 113 ? 7.874 -1.298 -2.760 1.00 84.00 113 THR A N 1
ATOM 837 C CA . THR A 1 113 ? 7.718 -2.435 -3.680 1.00 84.00 113 THR A CA 1
ATOM 838 C C . THR A 1 113 ? 7.241 -1.975 -5.060 1.00 84.00 113 THR A C 1
ATOM 840 O O . THR A 1 113 ? 7.799 -2.386 -6.074 1.00 84.00 113 THR A O 1
ATOM 843 N N . LEU A 1 114 ? 6.230 -1.103 -5.105 1.00 83.12 114 LEU A N 1
ATOM 844 C CA . LEU A 1 114 ? 5.702 -0.552 -6.354 1.00 83.12 114 LEU A CA 1
ATOM 845 C C . LEU A 1 114 ? 6.745 0.306 -7.082 1.00 83.12 114 LEU A C 1
ATOM 847 O O . LEU A 1 114 ? 6.927 0.148 -8.288 1.00 83.12 114 LEU A O 1
ATOM 851 N N . ALA A 1 115 ? 7.474 1.150 -6.347 1.00 81.12 115 ALA A N 1
ATOM 852 C CA . ALA A 1 115 ? 8.591 1.919 -6.886 1.00 81.12 115 ALA A CA 1
ATOM 853 C C . ALA A 1 115 ? 9.726 1.007 -7.377 1.00 81.12 115 ALA A C 1
ATOM 855 O O . ALA A 1 115 ? 10.374 1.318 -8.369 1.00 81.12 115 ALA A O 1
ATOM 856 N N . GLY A 1 116 ? 9.939 -0.141 -6.727 1.00 76.50 116 GLY A N 1
ATOM 857 C CA . GLY A 1 116 ? 10.878 -1.174 -7.154 1.00 76.50 116 GLY A CA 1
ATOM 858 C C . GLY A 1 116 ? 10.523 -1.800 -8.504 1.00 76.50 116 GLY A C 1
ATOM 859 O O . GLY A 1 116 ? 11.432 -2.123 -9.261 1.00 76.50 116 GLY A O 1
ATOM 860 N N . PHE A 1 117 ? 9.239 -1.918 -8.856 1.00 69.56 117 PHE A N 1
ATOM 861 C CA . PHE A 1 117 ? 8.831 -2.352 -10.200 1.00 69.56 117 PHE A CA 1
ATOM 862 C C . PHE A 1 117 ? 9.064 -1.271 -11.252 1.00 69.56 117 PHE A C 1
ATOM 864 O O . PHE A 1 117 ? 9.529 -1.578 -12.346 1.00 69.56 117 PHE A O 1
ATOM 871 N N . ASP A 1 118 ? 8.820 -0.006 -10.905 1.00 63.56 118 ASP A N 1
ATOM 872 C CA . ASP A 1 118 ? 9.143 1.124 -11.782 1.00 63.56 118 ASP A CA 1
ATOM 873 C C . ASP A 1 118 ? 10.670 1.283 -11.958 1.00 63.56 118 ASP A C 1
ATOM 875 O O . ASP A 1 118 ? 11.138 1.614 -13.045 1.00 63.56 118 ASP A O 1
ATOM 879 N N . ALA A 1 119 ? 11.458 0.978 -10.920 1.00 52.91 119 ALA A N 1
ATOM 880 C CA . ALA A 1 119 ? 12.920 1.028 -10.936 1.00 52.91 119 ALA A CA 1
ATOM 881 C C . ALA A 1 119 ? 13.572 -0.209 -11.574 1.00 52.91 119 ALA A C 1
ATOM 883 O O . ALA A 1 119 ? 14.616 -0.071 -12.192 1.00 52.91 119 ALA A O 1
ATOM 884 N N . ALA A 1 120 ? 12.981 -1.403 -11.481 1.00 47.69 120 ALA A N 1
ATOM 885 C CA . ALA A 1 120 ? 13.426 -2.581 -12.234 1.00 47.69 120 ALA A CA 1
ATOM 886 C C . ALA A 1 120 ? 13.076 -2.472 -13.730 1.00 47.69 120 ALA A C 1
ATOM 888 O O . ALA A 1 120 ? 13.744 -3.077 -14.568 1.00 47.69 120 ALA A O 1
ATOM 889 N N . ALA A 1 121 ? 12.063 -1.665 -14.068 1.00 45.12 121 ALA A N 1
ATOM 890 C CA . ALA A 1 121 ? 11.806 -1.203 -15.429 1.00 45.12 121 ALA A CA 1
ATOM 891 C C . ALA A 1 121 ? 12.753 -0.061 -15.867 1.00 45.12 121 ALA A C 1
ATOM 893 O O . ALA A 1 121 ? 12.849 0.219 -17.063 1.00 45.12 121 ALA A O 1
ATOM 894 N N . ALA A 1 122 ? 13.486 0.564 -14.936 1.00 37.25 122 ALA A N 1
ATOM 895 C CA . ALA A 1 122 ? 14.553 1.515 -15.231 1.00 37.25 122 ALA A CA 1
ATOM 896 C C . ALA A 1 122 ? 15.909 0.779 -15.343 1.00 37.25 122 ALA A C 1
ATOM 898 O O . ALA A 1 122 ? 16.278 0.005 -14.458 1.00 37.25 122 ALA A O 1
ATOM 899 N N . PRO A 1 123 ? 16.704 0.983 -16.410 1.00 41.50 123 PRO A N 1
ATOM 900 C CA . PRO A 1 123 ? 18.030 0.388 -16.484 1.00 41.50 123 PRO A CA 1
ATOM 901 C C . PRO A 1 123 ? 18.918 0.952 -15.367 1.00 41.50 123 PRO A C 1
ATOM 903 O O . PRO A 1 123 ? 19.095 2.161 -15.239 1.00 41.50 123 PRO A O 1
ATOM 906 N N . SER A 1 124 ? 19.493 0.054 -14.568 1.00 38.59 124 SER A N 1
ATOM 907 C CA . SER A 1 124 ? 20.441 0.356 -13.496 1.00 38.59 124 SER A CA 1
ATOM 908 C C . SER A 1 124 ? 21.570 1.274 -13.989 1.00 38.59 124 SER A C 1
ATOM 910 O O . SER A 1 124 ? 22.327 0.916 -14.893 1.00 38.59 124 SER A O 1
ATOM 912 N N . GLN A 1 125 ? 21.701 2.447 -13.367 1.00 40.72 125 GLN A N 1
ATOM 913 C CA . GLN A 1 125 ? 22.727 3.442 -13.675 1.00 40.72 125 GLN A CA 1
ATOM 914 C C . GLN A 1 125 ? 24.135 2.912 -13.349 1.00 40.72 125 GLN A C 1
ATOM 916 O O . GLN A 1 125 ? 24.557 2.842 -12.195 1.00 40.72 125 GLN A O 1
ATOM 921 N N . ALA A 1 126 ? 24.868 2.550 -14.400 1.00 37.09 126 ALA A N 1
ATOM 922 C CA . ALA A 1 126 ? 26.328 2.544 -14.455 1.00 37.09 126 ALA A CA 1
ATOM 923 C C . ALA A 1 126 ? 26.804 3.952 -14.903 1.00 37.09 126 ALA A C 1
ATOM 925 O O . ALA A 1 126 ? 25.998 4.697 -15.463 1.00 37.09 126 ALA A O 1
ATOM 926 N N . PRO A 1 127 ? 28.066 4.366 -14.653 1.00 44.41 127 PRO A N 1
ATOM 927 C CA . PRO A 1 127 ? 28.503 5.754 -14.836 1.00 44.41 127 PRO A CA 1
ATOM 928 C C . PRO A 1 127 ? 28.240 6.284 -16.259 1.00 44.41 127 PRO A C 1
ATOM 930 O O . PRO A 1 127 ? 28.265 5.504 -17.217 1.00 44.41 127 PRO A O 1
ATOM 933 N N . PRO A 1 128 ? 28.003 7.605 -16.403 1.00 43.91 128 PRO A N 1
ATOM 934 C CA . PRO A 1 128 ? 27.408 8.199 -17.591 1.00 43.91 128 PRO A CA 1
ATOM 935 C C . PRO A 1 128 ? 28.335 8.021 -18.788 1.00 43.91 128 PRO A C 1
ATOM 937 O O . PRO A 1 128 ? 29.358 8.690 -18.940 1.00 43.91 128 PRO A O 1
ATOM 940 N N . SER A 1 129 ? 27.953 7.089 -19.651 1.00 41.25 129 SER A N 1
ATOM 941 C CA . SER A 1 129 ? 28.361 7.097 -21.044 1.00 41.25 129 SER A CA 1
ATOM 942 C C . SER A 1 129 ? 27.319 7.942 -21.762 1.00 41.25 129 SER A C 1
ATOM 944 O O . SER A 1 129 ? 26.135 7.636 -21.674 1.00 41.25 129 SER A O 1
ATOM 946 N N . ALA A 1 130 ? 27.745 8.989 -22.469 1.00 49.44 130 ALA A N 1
ATOM 947 C CA . ALA A 1 130 ? 26.896 9.994 -23.126 1.00 49.44 130 ALA A CA 1
ATOM 948 C C . ALA A 1 130 ? 25.808 9.448 -24.092 1.00 49.44 130 ALA A C 1
ATOM 950 O O . ALA A 1 130 ? 25.028 10.219 -24.645 1.00 49.44 130 ALA A O 1
ATOM 951 N N . GLY A 1 131 ? 25.742 8.129 -24.306 1.00 52.34 131 GLY A N 1
ATOM 952 C CA . GLY A 1 131 ? 24.663 7.450 -25.021 1.00 52.34 131 GLY A CA 1
ATOM 953 C C . GLY A 1 131 ? 23.402 7.170 -24.188 1.00 52.34 131 GLY A C 1
ATOM 954 O O . GLY A 1 131 ? 22.328 7.079 -24.778 1.00 52.34 131 GLY A O 1
ATOM 955 N N . THR A 1 132 ? 23.487 7.066 -22.854 1.00 54.81 132 THR A N 1
ATOM 956 C CA . THR A 1 132 ? 22.331 6.719 -21.993 1.00 54.81 132 THR A CA 1
ATOM 957 C C . THR A 1 132 ? 21.403 7.914 -21.754 1.00 54.81 132 THR A C 1
ATOM 959 O O . THR A 1 132 ? 20.189 7.766 -21.883 1.00 54.81 132 THR A O 1
ATOM 962 N N . ASP A 1 133 ? 21.961 9.116 -21.561 1.00 66.69 133 ASP A N 1
ATOM 963 C CA . ASP A 1 133 ? 21.205 10.371 -21.392 1.00 66.69 133 ASP A CA 1
ATOM 964 C C . ASP A 1 133 ? 20.199 10.626 -22.527 1.00 66.69 133 ASP A C 1
ATOM 966 O O . ASP A 1 133 ? 19.103 11.138 -22.312 1.00 66.69 133 ASP A O 1
ATOM 970 N N . THR A 1 134 ? 20.553 10.247 -23.760 1.00 72.00 134 THR A N 1
ATOM 971 C CA . THR A 1 134 ? 19.691 10.475 -24.930 1.00 72.00 134 THR A CA 1
ATOM 972 C C . THR A 1 134 ? 18.494 9.519 -24.945 1.00 72.00 134 THR A C 1
ATOM 974 O O . THR A 1 134 ? 17.390 9.924 -25.305 1.00 72.00 134 THR A O 1
ATOM 977 N N . ALA A 1 135 ? 18.682 8.266 -24.524 1.00 75.69 135 ALA A N 1
ATOM 978 C CA . ALA A 1 135 ? 17.605 7.280 -24.441 1.00 75.69 135 ALA A CA 1
ATOM 979 C C . ALA A 1 135 ? 16.627 7.588 -23.293 1.00 75.69 135 ALA A C 1
ATOM 981 O O . ALA A 1 135 ? 15.412 7.493 -23.485 1.00 75.69 135 ALA A O 1
ATOM 982 N N . GLU A 1 136 ? 17.137 8.013 -22.133 1.00 78.62 136 GLU A N 1
ATOM 983 C CA . GLU A 1 136 ? 16.306 8.453 -21.003 1.00 78.62 136 GLU A CA 1
ATOM 984 C C . GLU A 1 136 ? 15.500 9.709 -21.365 1.00 78.62 136 GLU A C 1
ATOM 986 O O . GLU A 1 136 ? 14.288 9.746 -21.148 1.00 78.62 136 GLU A O 1
ATOM 991 N N . LEU A 1 137 ? 16.125 10.680 -22.040 1.00 82.81 137 LEU A N 1
ATOM 992 C CA . LEU A 1 137 ? 15.438 11.873 -22.535 1.00 82.81 137 LEU A CA 1
ATOM 993 C C . LEU A 1 137 ? 14.313 11.537 -23.526 1.00 82.81 137 LEU A C 1
ATOM 995 O O . LEU A 1 137 ? 13.225 12.105 -23.442 1.00 82.81 137 LEU A O 1
ATOM 999 N N . VAL A 1 138 ? 14.544 10.612 -24.464 1.00 83.94 138 VAL A N 1
ATOM 1000 C CA . VAL A 1 138 ? 13.511 10.177 -25.422 1.00 83.94 138 VAL A CA 1
ATOM 1001 C C . VAL A 1 138 ? 12.341 9.494 -24.706 1.00 83.94 138 VAL A C 1
ATOM 1003 O O . VAL A 1 138 ? 11.183 9.751 -25.047 1.00 83.94 138 VAL A O 1
ATOM 1006 N N . SER A 1 139 ? 12.620 8.676 -23.689 1.00 83.19 139 SER A N 1
ATOM 1007 C CA . SER A 1 139 ? 11.588 8.040 -22.861 1.00 83.19 139 SER A CA 1
ATOM 1008 C C . SER A 1 139 ? 10.751 9.073 -22.093 1.00 83.19 139 SER A C 1
ATOM 1010 O O . SER A 1 139 ? 9.516 9.059 -22.155 1.00 83.19 139 SER A O 1
ATOM 1012 N N . ASP A 1 140 ? 11.408 10.042 -21.450 1.00 83.94 140 ASP A N 1
ATOM 1013 C CA . ASP A 1 140 ? 10.739 11.131 -20.734 1.00 83.94 140 ASP A CA 1
ATOM 1014 C C . ASP A 1 140 ? 9.886 12.005 -21.675 1.00 83.94 140 ASP A C 1
ATOM 1016 O O . ASP A 1 140 ? 8.760 12.382 -21.330 1.00 83.94 140 ASP A O 1
ATOM 1020 N N . LEU A 1 141 ? 10.365 12.271 -22.897 1.00 87.12 141 LEU A N 1
ATOM 1021 C CA . LEU A 1 141 ? 9.608 12.989 -23.927 1.00 87.12 141 LEU A CA 1
ATOM 1022 C C . LEU A 1 141 ? 8.370 12.208 -24.392 1.00 87.12 141 LEU A C 1
ATOM 1024 O O . LEU A 1 141 ? 7.322 12.819 -24.619 1.00 87.12 141 LEU A O 1
ATOM 1028 N N . HIS A 1 142 ? 8.441 10.876 -24.495 1.00 85.69 142 HIS A N 1
ATOM 1029 C CA . HIS A 1 142 ? 7.279 10.037 -24.810 1.00 85.69 142 HIS A CA 1
ATOM 1030 C C . HIS A 1 142 ? 6.214 10.086 -23.708 1.00 85.69 142 HIS A C 1
ATOM 1032 O O . HIS A 1 142 ? 5.025 10.251 -24.012 1.00 85.69 142 HIS A O 1
ATOM 1038 N N . ALA A 1 143 ? 6.628 9.997 -22.441 1.00 82.88 143 ALA A N 1
ATOM 1039 C CA . ALA A 1 143 ? 5.724 10.102 -21.296 1.00 82.88 143 ALA A CA 1
ATOM 1040 C C . ALA A 1 143 ? 5.049 11.482 -21.238 1.00 82.88 143 ALA A C 1
ATOM 1042 O O . ALA A 1 143 ? 3.825 11.583 -21.107 1.00 82.88 143 ALA A O 1
ATOM 1043 N N . LEU A 1 144 ? 5.828 12.551 -21.421 1.00 86.94 144 LEU A N 1
ATOM 1044 C CA . LEU A 1 144 ? 5.316 13.916 -21.469 1.00 86.94 144 LEU A CA 1
ATOM 1045 C C . LEU A 1 144 ? 4.345 14.122 -22.642 1.00 86.94 144 LEU A C 1
ATOM 1047 O O . LEU A 1 144 ? 3.261 14.678 -22.461 1.00 86.94 144 LEU A O 1
ATOM 1051 N N . ARG A 1 145 ? 4.689 13.635 -23.840 1.00 87.62 145 ARG A N 1
ATOM 1052 C CA . ARG A 1 145 ? 3.825 13.705 -25.028 1.00 87.62 145 ARG A CA 1
ATOM 1053 C C . ARG A 1 145 ? 2.462 13.059 -24.778 1.00 87.62 145 ARG A C 1
ATOM 1055 O O . ARG A 1 145 ? 1.444 13.609 -25.195 1.00 87.62 145 ARG A O 1
ATOM 1062 N N . ALA A 1 146 ? 2.425 11.915 -24.094 1.00 81.94 146 ALA A N 1
ATOM 1063 C CA . ALA A 1 146 ? 1.180 11.218 -23.779 1.00 81.94 146 ALA A CA 1
ATOM 1064 C C . ALA A 1 146 ? 0.277 12.011 -22.817 1.00 81.94 146 ALA A C 1
ATOM 1066 O O . ALA A 1 146 ? -0.945 11.889 -22.908 1.00 81.94 146 ALA A O 1
ATOM 1067 N N . LEU A 1 147 ? 0.852 12.813 -21.913 1.00 82.00 147 LEU A N 1
ATOM 1068 C CA . LEU A 1 147 ? 0.117 13.717 -21.015 1.00 82.00 147 LEU A CA 1
ATOM 1069 C C . LEU A 1 147 ? -0.357 14.985 -21.742 1.00 82.00 147 LEU A C 1
ATOM 1071 O O . LEU A 1 147 ? -1.492 15.424 -21.561 1.00 82.00 147 LEU A O 1
ATOM 1075 N N . LEU A 1 148 ? 0.468 15.533 -22.634 1.00 85.75 148 LEU A N 1
ATOM 1076 C CA . LEU A 1 148 ? 0.105 16.695 -23.449 1.00 85.75 148 LEU A CA 1
ATOM 1077 C C . LEU A 1 148 ? -1.011 16.369 -24.455 1.00 85.75 148 LEU A C 1
ATOM 1079 O O . LEU A 1 148 ? -1.919 17.171 -24.646 1.00 85.75 148 LEU A O 1
ATOM 1083 N N . ALA A 1 149 ? -1.000 15.174 -25.054 1.00 82.56 149 ALA A N 1
ATOM 1084 C CA . ALA A 1 149 ? -2.018 14.744 -26.019 1.00 82.56 149 ALA A CA 1
ATOM 1085 C C . ALA A 1 149 ? -3.425 14.608 -25.412 1.00 82.56 149 ALA A C 1
ATOM 1087 O O . ALA A 1 149 ? -4.422 14.729 -26.121 1.00 82.56 149 ALA A O 1
ATOM 1088 N N . ARG A 1 150 ? -3.504 14.370 -24.100 1.00 83.00 150 ARG A N 1
ATOM 1089 C CA . ARG A 1 150 ? -4.757 14.307 -23.333 1.00 83.00 150 ARG A CA 1
ATOM 1090 C C . ARG A 1 150 ? -5.090 15.630 -22.624 1.00 83.00 150 ARG A C 1
ATOM 1092 O O . ARG A 1 150 ? -6.053 15.667 -21.866 1.00 83.00 150 ARG A O 1
ATOM 1099 N N . SER A 1 151 ? -4.306 16.690 -22.853 1.00 78.81 151 SER A N 1
ATOM 1100 C CA . SER A 1 151 ? -4.427 17.998 -22.187 1.00 78.81 151 SER A CA 1
ATOM 1101 C C . SER A 1 151 ? -4.418 17.917 -20.652 1.00 78.81 151 SER A C 1
ATOM 1103 O O . SER A 1 151 ? -5.120 18.675 -19.982 1.00 78.81 151 SER A O 1
ATOM 1105 N N . ASP A 1 152 ? -3.646 16.988 -20.085 1.00 79.38 152 ASP A N 1
ATOM 1106 C CA . ASP A 1 152 ? -3.564 16.792 -18.636 1.00 79.38 152 ASP A CA 1
ATOM 1107 C C . ASP A 1 152 ? -2.608 17.815 -18.009 1.00 79.38 152 ASP A C 1
ATOM 1109 O O . ASP A 1 152 ? -1.461 17.962 -18.437 1.00 79.38 152 ASP A O 1
ATOM 1113 N N . MET A 1 153 ? -3.069 18.519 -16.970 1.00 77.06 153 MET A N 1
ATOM 1114 C CA . MET A 1 153 ? -2.264 19.512 -16.251 1.00 77.06 153 MET A CA 1
ATOM 1115 C C . MET A 1 153 ? -1.055 18.895 -15.533 1.00 77.06 153 MET A C 1
ATOM 1117 O O . MET A 1 153 ? -0.081 19.606 -15.280 1.00 77.06 153 MET A O 1
ATOM 1121 N N . GLN A 1 154 ? -1.052 17.580 -15.291 1.00 78.44 154 GLN A N 1
ATOM 1122 C CA . GLN A 1 154 ? 0.120 16.839 -14.808 1.00 78.44 154 GLN A CA 1
ATOM 1123 C C . GLN A 1 154 ? 1.309 16.895 -15.783 1.00 78.44 154 GLN A C 1
ATOM 1125 O O . GLN A 1 154 ? 2.448 16.658 -15.381 1.00 78.44 154 GLN A O 1
ATOM 1130 N N . ALA A 1 155 ? 1.085 17.263 -17.052 1.00 81.44 155 ALA A N 1
ATOM 1131 C CA . ALA A 1 155 ? 2.162 17.500 -18.009 1.00 81.44 155 ALA A CA 1
ATOM 1132 C C . ALA A 1 155 ? 3.126 18.613 -17.556 1.00 81.44 155 ALA A C 1
ATOM 1134 O O . ALA A 1 155 ? 4.304 18.568 -17.900 1.00 81.44 155 ALA A O 1
ATOM 1135 N N . LEU A 1 156 ? 2.650 19.594 -16.779 1.00 81.12 156 LEU A N 1
ATOM 1136 C CA . LEU A 1 156 ? 3.482 20.688 -16.265 1.00 81.12 156 LEU A CA 1
ATOM 1137 C C . LEU A 1 156 ? 4.489 20.191 -15.225 1.00 81.12 156 LEU A C 1
ATOM 1139 O O . LEU A 1 156 ? 5.671 20.506 -15.325 1.00 81.12 156 LEU A O 1
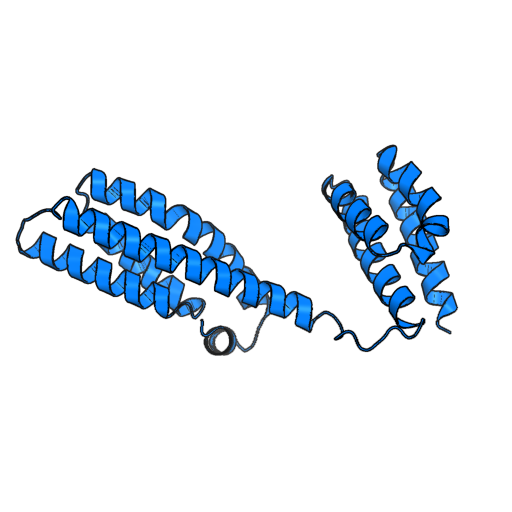ATOM 1143 N N . ASP A 1 157 ? 4.025 19.380 -14.275 1.00 79.94 157 ASP A N 1
ATOM 1144 C CA . ASP A 1 157 ? 4.854 18.804 -13.212 1.00 79.94 157 ASP A CA 1
ATOM 1145 C C . ASP A 1 157 ? 5.895 17.837 -13.799 1.00 79.94 157 ASP A C 1
ATOM 1147 O O . ASP A 1 157 ? 7.093 17.918 -13.519 1.00 79.94 157 ASP A O 1
ATOM 1151 N N . ARG A 1 158 ? 5.459 17.010 -14.760 1.00 82.19 158 ARG A N 1
ATOM 1152 C CA . ARG A 1 158 ? 6.353 16.105 -15.489 1.00 82.19 158 ARG A CA 1
ATOM 1153 C C . ARG A 1 158 ? 7.391 16.858 -16.327 1.00 82.19 158 ARG A C 1
ATOM 1155 O O . ARG A 1 158 ? 8.537 16.416 -16.398 1.00 82.19 158 ARG A O 1
ATOM 1162 N N . PHE A 1 159 ? 7.015 17.981 -16.945 1.00 85.06 159 PHE A N 1
ATOM 1163 C CA . PHE A 1 159 ? 7.956 18.830 -17.679 1.00 85.06 159 PHE A CA 1
ATOM 1164 C C . PHE A 1 159 ? 8.984 19.482 -16.747 1.00 85.06 159 PHE A C 1
ATOM 1166 O O . PHE A 1 159 ? 10.153 19.564 -17.119 1.00 85.06 159 PHE A O 1
ATOM 1173 N N . ASP A 1 160 ? 8.586 19.923 -15.551 1.00 82.38 160 ASP A N 1
ATOM 1174 C CA . ASP A 1 160 ? 9.516 20.491 -14.566 1.00 82.38 160 ASP A CA 1
ATOM 1175 C C . ASP A 1 160 ? 10.560 19.448 -14.137 1.00 82.38 160 ASP A C 1
ATOM 1177 O O . ASP A 1 160 ? 11.763 19.702 -14.214 1.00 82.38 160 ASP A O 1
ATOM 1181 N N . GLY A 1 161 ? 10.122 18.219 -13.842 1.00 80.69 161 GLY A N 1
ATOM 1182 C CA . GLY A 1 161 ? 11.024 17.099 -13.555 1.00 80.69 161 GLY A CA 1
ATOM 1183 C C . GLY A 1 161 ? 12.005 16.802 -14.698 1.00 80.69 161 GLY A C 1
ATOM 1184 O O . GLY A 1 161 ? 13.209 16.680 -14.467 1.00 80.69 161 GLY A O 1
ATOM 1185 N N . LEU A 1 162 ? 11.517 16.768 -15.944 1.00 84.75 162 LEU A N 1
ATOM 1186 C CA . LEU A 1 162 ? 12.352 16.591 -17.141 1.00 84.75 162 LEU A CA 1
ATOM 1187 C C . LEU A 1 162 ? 13.370 17.737 -17.280 1.00 84.75 162 LEU A C 1
ATOM 1189 O O . LEU A 1 162 ? 14.556 17.508 -17.518 1.00 84.75 162 LEU A O 1
ATOM 1193 N N . TRP A 1 163 ? 12.931 18.980 -17.075 1.00 83.31 163 TRP A N 1
ATOM 1194 C CA . TRP A 1 163 ? 13.781 20.167 -17.146 1.00 83.31 163 TRP A CA 1
ATOM 1195 C C . TRP A 1 163 ? 14.880 20.169 -16.076 1.00 83.31 163 TRP A C 1
ATOM 1197 O O . TRP A 1 163 ? 16.006 20.621 -16.324 1.00 83.31 163 TRP A O 1
ATOM 1207 N N . GLN A 1 164 ? 14.575 19.675 -14.877 1.00 79.69 164 GLN A N 1
ATOM 1208 C CA . GLN A 1 164 ? 15.543 19.555 -13.792 1.00 79.69 164 GLN A CA 1
ATOM 1209 C C . GLN A 1 164 ? 16.557 18.432 -14.041 1.00 79.69 164 GLN A C 1
ATOM 1211 O O . GLN A 1 164 ? 17.746 18.675 -13.832 1.00 79.69 164 GLN A O 1
ATOM 1216 N N . GLY A 1 165 ? 16.112 17.278 -14.550 1.00 75.88 165 GLY A N 1
ATOM 1217 C CA . GLY A 1 165 ? 16.962 16.113 -14.823 1.00 75.88 165 GLY A CA 1
ATOM 1218 C C . GLY A 1 165 ? 17.938 16.296 -15.991 1.00 75.88 165 GLY A C 1
ATOM 1219 O O . GLY A 1 165 ? 19.091 15.889 -15.895 1.00 75.88 165 GLY A O 1
ATOM 1220 N N . HIS A 1 166 ? 17.526 16.988 -17.057 1.00 78.69 166 HIS A N 1
ATOM 1221 C CA . HIS A 1 166 ? 18.276 17.047 -18.324 1.00 78.69 166 HIS A CA 1
ATOM 1222 C C . HIS A 1 166 ? 18.953 18.406 -18.554 1.00 78.69 166 HIS A C 1
ATOM 1224 O O . HIS A 1 166 ? 18.657 19.139 -19.504 1.00 78.69 166 HIS A O 1
ATOM 1230 N N . ALA A 1 167 ? 19.863 18.785 -17.648 1.00 75.62 167 ALA A N 1
ATOM 1231 C CA . ALA A 1 167 ? 20.501 20.108 -17.651 1.00 75.62 167 ALA A CA 1
ATOM 1232 C C . ALA A 1 167 ? 21.295 20.416 -18.936 1.00 75.62 167 ALA A C 1
ATOM 1234 O O . ALA A 1 167 ? 21.322 21.570 -19.373 1.00 75.62 167 ALA A O 1
ATOM 1235 N N . GLN A 1 168 ? 21.909 19.401 -19.554 1.00 76.81 168 GLN A N 1
ATOM 1236 C CA . GLN A 1 168 ? 22.710 19.551 -20.775 1.00 76.81 168 GLN A CA 1
ATOM 1237 C C . GLN A 1 168 ? 21.848 19.829 -22.020 1.00 76.81 168 GLN A C 1
ATOM 1239 O O . GLN A 1 168 ? 22.306 20.482 -22.956 1.00 76.81 168 GLN A O 1
ATOM 1244 N N . GLN A 1 169 ? 20.584 19.399 -22.019 1.00 78.19 169 GLN A N 1
ATOM 1245 C CA . GLN A 1 169 ? 19.667 19.466 -23.161 1.00 78.19 169 GLN A CA 1
ATOM 1246 C C . GLN A 1 169 ? 18.616 20.578 -23.014 1.00 78.19 169 GLN A C 1
ATOM 1248 O O . GLN A 1 169 ? 17.781 20.767 -23.900 1.00 78.19 169 GLN A O 1
ATOM 1253 N N . ARG A 1 170 ? 18.690 21.390 -21.947 1.00 80.94 170 ARG A N 1
ATOM 1254 C CA . ARG A 1 170 ? 17.791 22.538 -21.704 1.00 80.94 170 ARG A CA 1
ATOM 1255 C C . ARG A 1 170 ? 17.703 23.513 -22.874 1.00 80.94 170 ARG A C 1
ATOM 1257 O O . ARG A 1 170 ? 16.635 24.058 -23.126 1.00 80.94 170 ARG A O 1
ATOM 1264 N N . VAL A 1 171 ? 18.801 23.710 -23.606 1.00 80.56 171 VAL A N 1
ATOM 1265 C CA . VAL A 1 171 ? 18.832 24.583 -24.793 1.00 80.56 171 VAL A CA 1
ATOM 1266 C C . VAL A 1 171 ? 17.883 24.071 -25.883 1.00 80.56 171 VAL A C 1
ATOM 1268 O O . VAL A 1 171 ? 17.187 24.860 -26.513 1.00 80.56 171 VAL A O 1
ATOM 1271 N N . LEU A 1 172 ? 17.800 22.751 -26.066 1.00 79.94 172 LEU A N 1
ATOM 1272 C CA . LEU A 1 172 ? 16.918 22.114 -27.050 1.00 79.94 172 LEU A CA 1
ATOM 1273 C C . LEU A 1 172 ? 15.464 22.058 -26.552 1.00 79.94 172 LEU A C 1
ATOM 1275 O O . LEU A 1 172 ? 14.528 22.193 -27.336 1.00 79.94 172 LEU A O 1
ATOM 1279 N N . LEU A 1 173 ? 15.269 21.932 -25.238 1.00 83.88 173 LEU A N 1
ATOM 1280 C CA . LEU A 1 173 ? 13.954 21.892 -24.591 1.00 83.88 173 LEU A CA 1
ATOM 1281 C C . LEU A 1 173 ? 13.313 23.277 -24.405 1.00 83.88 173 LEU A C 1
ATOM 1283 O O . LEU A 1 173 ? 12.134 23.364 -24.064 1.00 83.88 173 LEU A O 1
ATOM 1287 N N . GLN A 1 174 ? 14.049 24.371 -24.616 1.00 82.81 174 GLN A N 1
ATOM 1288 C CA . GLN A 1 174 ? 13.563 25.733 -24.366 1.00 82.81 174 GLN A CA 1
ATOM 1289 C C . GLN A 1 174 ? 12.349 26.095 -25.240 1.00 82.81 174 GLN A C 1
ATOM 1291 O O . GLN A 1 174 ? 11.415 26.747 -24.769 1.00 82.81 174 GLN A O 1
ATOM 1296 N N . GLY A 1 175 ? 12.329 25.626 -26.493 1.00 82.06 175 GLY A N 1
ATOM 1297 C CA . GLY A 1 175 ? 11.181 25.798 -27.388 1.00 82.06 175 GLY A CA 1
ATOM 1298 C C . GLY A 1 175 ? 9.929 25.085 -26.872 1.00 82.06 175 GLY A C 1
ATOM 1299 O O . GLY A 1 175 ? 8.845 25.661 -26.900 1.00 82.06 175 GLY A O 1
ATOM 1300 N N . LEU A 1 176 ? 10.099 23.882 -26.315 1.00 85.81 176 LEU A N 1
ATOM 1301 C CA . LEU A 1 176 ? 9.026 23.105 -25.696 1.00 85.81 176 LEU A CA 1
ATOM 1302 C C . LEU A 1 176 ? 8.535 23.754 -24.393 1.00 85.81 176 LEU A C 1
ATOM 1304 O O . LEU A 1 176 ? 7.329 23.866 -24.177 1.00 85.81 176 LEU A O 1
ATOM 1308 N N . GLN A 1 177 ? 9.451 24.272 -23.567 1.00 86.44 177 GLN A N 1
ATOM 1309 C CA . GLN A 1 177 ? 9.122 24.976 -22.325 1.00 86.44 177 GLN A CA 1
ATOM 1310 C C . GLN A 1 177 ? 8.178 26.154 -22.565 1.00 86.44 177 GLN A C 1
ATOM 1312 O O . GLN A 1 177 ? 7.217 26.340 -21.817 1.00 86.44 177 GLN A O 1
ATOM 1317 N N . GLN A 1 178 ? 8.451 26.967 -23.587 1.00 82.38 178 GLN A N 1
ATOM 1318 C CA . GLN A 1 178 ? 7.646 28.151 -23.873 1.00 82.38 178 GLN A CA 1
ATOM 1319 C C . GLN A 1 178 ? 6.215 27.771 -24.265 1.00 82.38 178 GLN A C 1
ATOM 1321 O O . GLN A 1 178 ? 5.252 28.397 -23.817 1.00 82.38 178 GLN A O 1
ATOM 1326 N N . THR A 1 179 ? 6.073 26.720 -25.064 1.00 83.56 179 THR A N 1
ATOM 1327 C CA . THR A 1 179 ? 4.789 26.202 -25.537 1.00 83.56 179 THR A CA 1
ATOM 1328 C C . THR A 1 179 ? 3.970 25.592 -24.401 1.00 83.56 179 THR A C 1
ATOM 1330 O O . THR A 1 179 ? 2.782 25.891 -24.264 1.00 83.56 179 THR A O 1
ATOM 1333 N N . VAL A 1 180 ? 4.626 24.817 -23.531 1.00 83.50 180 VAL A N 1
ATOM 1334 C CA . VAL A 1 180 ? 4.032 24.225 -22.323 1.00 83.50 180 VAL A CA 1
ATOM 1335 C C . VAL A 1 180 ? 3.592 25.314 -21.334 1.00 83.50 180 VAL A C 1
ATOM 1337 O O . VAL A 1 180 ? 2.464 25.277 -20.848 1.00 83.50 180 VAL A O 1
ATOM 1340 N N . LYS A 1 181 ? 4.415 26.350 -21.109 1.00 82.12 181 LYS A N 1
ATOM 1341 C CA . LYS A 1 181 ? 4.058 27.513 -20.268 1.00 82.12 181 LYS A CA 1
ATOM 1342 C C . LYS A 1 181 ? 2.937 28.370 -20.852 1.00 82.12 181 LYS A C 1
ATOM 1344 O O . LYS A 1 181 ? 2.226 29.038 -20.108 1.00 82.12 181 LYS A O 1
ATOM 1349 N N . SER A 1 182 ? 2.777 28.347 -22.171 1.00 83.38 182 SER A N 1
ATOM 1350 C CA . SER A 1 182 ? 1.684 29.028 -22.869 1.00 83.38 182 SER A CA 1
ATOM 1351 C C . SER A 1 182 ? 0.420 28.159 -22.965 1.00 83.38 182 SER A C 1
ATOM 1353 O O . SER A 1 182 ? -0.510 28.541 -23.669 1.00 83.38 182 SER A O 1
ATOM 1355 N N . PHE A 1 183 ? 0.386 26.996 -22.292 1.00 81.19 183 PHE A N 1
ATOM 1356 C CA . PHE A 1 183 ? -0.713 26.017 -22.307 1.00 81.19 183 PHE A CA 1
ATOM 1357 C C . PHE A 1 183 ? -1.112 25.539 -23.714 1.00 81.19 183 PHE A C 1
ATOM 1359 O O . PHE A 1 183 ? -2.223 25.058 -23.938 1.00 81.19 183 PHE A O 1
ATOM 1366 N N . ASN A 1 184 ? -0.202 25.642 -24.685 1.00 83.75 184 ASN A N 1
ATOM 1367 C CA . ASN A 1 184 ? -0.459 25.231 -26.059 1.00 83.75 184 ASN A CA 1
ATOM 1368 C C . ASN A 1 184 ? -0.075 23.756 -26.248 1.00 83.75 184 ASN A C 1
ATOM 1370 O O . ASN A 1 184 ? 0.930 23.416 -26.871 1.00 83.75 184 ASN A O 1
ATOM 1374 N N . PHE A 1 185 ? -0.873 22.861 -25.667 1.00 82.06 185 PHE A N 1
ATOM 1375 C CA . PHE A 1 185 ? -0.556 21.432 -25.617 1.00 82.06 185 PHE A CA 1
ATOM 1376 C C . PHE A 1 185 ? -0.472 20.778 -27.000 1.00 82.06 185 PHE A C 1
ATOM 1378 O O . PHE A 1 185 ? 0.404 19.949 -27.230 1.00 82.06 185 PHE A O 1
ATOM 1385 N N . SER A 1 186 ? -1.295 21.214 -27.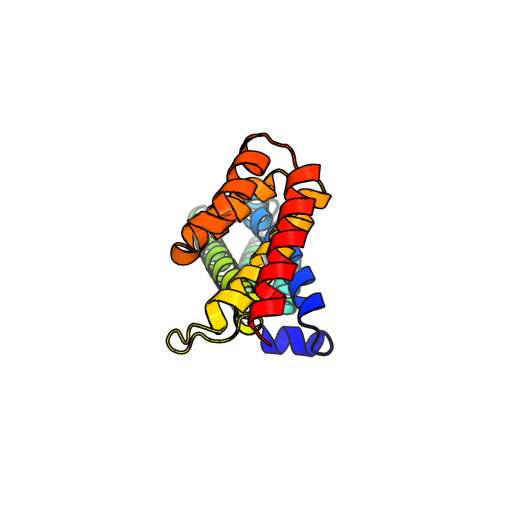955 1.00 84.25 186 SER A N 1
ATOM 1386 C CA . SER A 1 186 ? -1.273 20.724 -29.338 1.00 84.25 186 SER A CA 1
ATOM 1387 C C . SER A 1 186 ? 0.082 20.966 -30.006 1.00 84.25 186 SER A C 1
ATOM 1389 O O . SER A 1 186 ? 0.642 20.071 -30.635 1.00 84.25 186 SER A O 1
ATOM 1391 N N . GLN A 1 187 ? 0.634 22.171 -29.842 1.00 82.19 187 GLN A N 1
ATOM 1392 C CA . GLN A 1 187 ? 1.946 22.520 -30.380 1.00 82.19 187 GLN A CA 1
ATOM 1393 C C . GLN A 1 187 ? 3.079 21.860 -29.579 1.00 82.19 187 GLN A C 1
ATOM 1395 O O . GLN A 1 187 ? 4.082 21.457 -30.164 1.00 82.19 187 GLN A O 1
ATOM 1400 N N . ALA A 1 188 ? 2.906 21.682 -28.265 1.00 85.50 188 ALA A N 1
ATOM 1401 C CA . ALA A 1 188 ? 3.878 20.993 -27.421 1.00 85.50 188 ALA A CA 1
ATOM 1402 C C . ALA A 1 188 ? 4.015 19.503 -27.794 1.00 85.50 188 ALA A C 1
ATOM 1404 O O . ALA A 1 188 ? 5.125 18.982 -27.814 1.00 85.50 188 ALA A O 1
ATOM 1405 N N . VAL A 1 189 ? 2.921 18.829 -28.173 1.00 86.19 189 VAL A N 1
ATOM 1406 C CA . VAL A 1 189 ? 2.958 17.446 -28.691 1.00 86.19 189 VAL A CA 1
ATOM 1407 C C . VAL A 1 189 ? 3.797 17.352 -29.966 1.00 86.19 189 VAL A C 1
ATOM 1409 O O . VAL A 1 189 ? 4.640 16.463 -30.069 1.00 86.19 189 VAL A O 1
ATOM 1412 N N . VAL A 1 190 ? 3.604 18.280 -30.909 1.00 87.12 190 VAL A N 1
ATOM 1413 C CA . VAL A 1 190 ? 4.375 18.319 -32.165 1.00 87.12 190 VAL A CA 1
ATOM 1414 C C . VAL A 1 190 ? 5.861 18.535 -31.880 1.00 87.12 190 VAL A C 1
ATOM 1416 O O . VAL A 1 190 ? 6.702 17.830 -32.429 1.00 87.12 190 VAL A O 1
ATOM 1419 N N . GLN A 1 191 ? 6.188 19.450 -30.967 1.00 85.50 191 GLN A N 1
ATOM 1420 C CA . GLN A 1 191 ? 7.572 19.702 -30.563 1.00 85.50 191 GLN A CA 1
ATOM 1421 C C . GLN A 1 191 ? 8.206 18.501 -29.847 1.00 85.50 191 GLN A C 1
ATOM 1423 O O . GLN A 1 191 ? 9.371 18.197 -30.095 1.00 85.50 191 GLN A O 1
ATOM 1428 N N . CYS A 1 192 ? 7.456 17.774 -29.010 1.00 86.25 192 CYS A N 1
ATOM 1429 C CA . CYS A 1 192 ? 7.929 16.509 -28.444 1.00 86.25 192 CYS A CA 1
ATOM 1430 C C . CYS A 1 192 ? 8.227 15.479 -29.542 1.00 86.25 192 CYS A C 1
ATOM 1432 O O . CYS A 1 192 ? 9.277 14.847 -29.498 1.00 86.25 192 CYS A O 1
ATOM 1434 N N . ASP A 1 193 ? 7.347 15.328 -30.537 1.00 84.88 193 ASP A N 1
ATOM 1435 C CA . ASP A 1 193 ? 7.550 14.393 -31.654 1.00 84.88 193 ASP A CA 1
ATOM 1436 C C . ASP A 1 193 ? 8.799 14.724 -32.486 1.00 84.88 193 ASP A C 1
ATOM 1438 O O . ASP A 1 193 ? 9.540 13.822 -32.889 1.00 84.88 193 ASP A O 1
ATOM 1442 N N . GLU A 1 194 ? 9.063 16.007 -32.731 1.00 86.12 194 GLU A N 1
ATOM 1443 C CA . GLU A 1 194 ? 10.267 16.458 -33.436 1.00 86.12 194 GLU A CA 1
ATOM 1444 C C . GLU A 1 194 ? 11.542 16.183 -32.634 1.00 86.12 194 GLU A C 1
ATOM 1446 O O . GLU A 1 194 ? 12.512 15.656 -33.186 1.00 86.12 194 GLU A O 1
ATOM 1451 N N . LEU A 1 195 ? 11.531 16.474 -31.329 1.00 86.12 195 LEU A N 1
ATOM 1452 C CA . LEU A 1 195 ? 12.663 16.209 -30.439 1.00 86.12 195 LEU A CA 1
ATOM 1453 C C . LEU A 1 195 ? 12.940 14.706 -30.326 1.00 86.12 195 LEU A C 1
ATOM 1455 O O . LEU A 1 195 ? 14.084 14.287 -30.491 1.00 86.12 195 LEU A O 1
ATOM 1459 N N . ILE A 1 196 ? 11.902 13.883 -30.144 1.00 86.19 196 ILE A N 1
ATOM 1460 C CA . ILE A 1 196 ? 12.016 12.418 -30.120 1.00 86.19 196 ILE A CA 1
ATOM 1461 C C . ILE A 1 196 ? 12.705 11.922 -31.395 1.00 86.19 196 ILE A C 1
ATOM 1463 O O . ILE A 1 196 ? 13.662 11.152 -31.316 1.00 86.19 196 ILE A O 1
ATOM 1467 N N . ARG A 1 197 ? 12.283 12.398 -32.574 1.00 83.12 197 ARG A N 1
ATOM 1468 C CA . ARG A 1 197 ? 12.903 12.015 -33.855 1.00 83.12 197 ARG A CA 1
ATOM 1469 C C . ARG A 1 197 ? 14.352 12.479 -33.969 1.00 83.12 197 ARG A C 1
ATOM 1471 O O . ARG A 1 197 ? 15.189 11.717 -34.449 1.00 83.12 197 ARG A O 1
ATOM 1478 N N . ALA A 1 198 ? 14.648 13.704 -33.542 1.00 81.88 198 ALA A N 1
ATOM 1479 C CA . ALA A 1 198 ? 15.995 14.263 -33.592 1.00 81.88 198 ALA A CA 1
ATOM 1480 C C . ALA A 1 198 ? 16.971 13.454 -32.725 1.00 81.88 198 ALA A C 1
ATOM 1482 O O . ALA A 1 198 ? 18.042 13.087 -33.199 1.00 81.88 198 ALA A O 1
ATOM 1483 N N . PHE A 1 199 ? 16.572 13.108 -31.501 1.00 79.94 199 PHE A N 1
ATOM 1484 C CA . PHE A 1 199 ? 17.399 12.330 -30.580 1.00 79.94 199 PHE A CA 1
ATOM 1485 C C . PHE A 1 199 ? 17.500 10.849 -30.967 1.00 79.94 199 PHE A C 1
ATOM 1487 O O . PHE A 1 199 ? 18.578 10.272 -30.865 1.00 79.94 199 PHE A O 1
ATOM 1494 N N . SER A 1 200 ? 16.434 10.258 -31.517 1.00 74.00 200 SER A N 1
ATOM 1495 C CA . SER A 1 200 ? 16.450 8.866 -32.004 1.00 74.00 200 SER A CA 1
ATOM 1496 C C . SER A 1 200 ? 17.385 8.661 -33.203 1.00 74.00 200 SER A C 1
ATOM 1498 O O . SER A 1 200 ? 17.927 7.574 -33.390 1.00 74.00 200 SER A O 1
ATOM 1500 N N . ASN A 1 201 ? 17.592 9.699 -34.021 1.00 64.31 201 ASN A N 1
ATOM 1501 C CA . ASN A 1 201 ? 18.474 9.639 -35.189 1.00 64.31 201 ASN A CA 1
ATOM 1502 C C . ASN A 1 201 ? 19.962 9.831 -34.850 1.00 64.31 201 ASN A C 1
ATOM 1504 O O . ASN A 1 201 ? 20.804 9.519 -35.685 1.00 64.31 201 ASN A O 1
ATOM 1508 N N . ILE A 1 202 ? 20.292 10.337 -33.658 1.00 59.31 202 ILE A N 1
ATOM 1509 C CA . ILE A 1 202 ? 21.680 10.566 -33.216 1.00 59.31 202 ILE A CA 1
ATOM 1510 C C . ILE A 1 202 ? 22.332 9.261 -32.713 1.00 59.31 202 ILE A C 1
ATOM 1512 O O . ILE A 1 202 ? 23.553 9.154 -32.673 1.00 59.31 202 ILE A O 1
ATOM 1516 N N . THR A 1 203 ? 21.536 8.240 -32.380 1.00 47.62 203 THR A N 1
ATOM 1517 C CA . THR A 1 203 ? 21.996 6.935 -31.862 1.00 47.62 203 THR A CA 1
ATOM 1518 C C . THR A 1 203 ? 22.298 5.900 -32.965 1.00 47.62 203 THR A C 1
ATOM 1520 O O . THR A 1 203 ? 22.445 4.715 -32.669 1.00 47.62 203 THR A O 1
ATOM 1523 N N . ARG A 1 204 ? 22.388 6.306 -34.239 1.00 41.56 204 ARG A N 1
ATOM 1524 C CA . ARG A 1 204 ? 22.650 5.413 -35.382 1.00 41.56 204 ARG A CA 1
ATOM 1525 C C . ARG A 1 204 ? 23.977 5.730 -36.057 1.00 41.56 204 ARG A C 1
ATOM 1527 O O . ARG A 1 204 ? 24.658 4.755 -36.441 1.00 41.56 204 ARG A O 1
#

Secondary structure (DSSP, 8-state):
--HHHHHHTTTT-HHHHHHHHHHHHHHHHHHHHHHHHHHHTT-HHHHHHHHHHHHHHHHHTT-HHHHHHHHHHHHHHHHHHHHT-PPPHHHHHHHHHHHHHHHHHHHHHHHHHHHHHHHHSSPP--S--TTHHHHHHHHHHHHHHHHHTTT-THHHHHHHHHHHH-GGGHHHHHHHHHHHHTT-HHHHHHHHHHHHHHHHHHT-

pLDDT: mean 81.02, std 11.74, range [37.09, 93.12]

Sequence (204 aa):
MDAAGAIALMDDSQELYREIAQAYLQELAELGPRLDTLLGQTQLAEATRTLHTFKGLSLTVGAKLLSEVCRQCELQLKSAQQQGLGLDAAGRAAMQDALQLALAQTQAALLETLAGFDAAAAPSQAPPSAGTDTAELVSDLHALRALLARSDMQALDRFDGLWQGHAQQRVLLQGLQQTVKSFNFSQAVVQCDELIRAFSNITR

Foldseek 3Di:
DCQVVLCVVVVVDPPVLLVLLVVLLVVLVVLLVVLVVCLVVLVLVVNLVSLVVNLVSCVNRPLPQLNVLSVVSSVVSVVCVVVVHRDDPVRVVVSSVSNVVSSVVSSVVSVVVSVVVVVVVPPDDDPDDVLVLLVVLLVLLVVLLVCLVVLHPVSVVSVVVSCVVNVVCVVLCVVLVVCVVVSVSVVSSVSSVVSSVVSVVVND